Protein AF-A0A816T1G3-F1 (afdb_monomer)

Solvent-accessible surface area (backbone atoms only — not comparable to full-atom values): 16168 Å² total; per-residue (Å²): 110,66,86,47,66,30,54,53,26,48,39,65,68,36,50,49,67,76,67,86,72,58,81,86,81,64,74,77,88,63,93,55,74,59,74,78,52,97,65,36,41,73,66,51,48,52,52,49,49,71,70,48,60,87,86,44,57,67,64,46,50,27,44,51,47,41,51,47,38,50,70,54,30,59,42,68,71,92,88,62,61,56,65,70,66,54,62,61,37,28,71,40,88,78,54,28,59,34,40,56,22,46,54,44,21,51,53,30,49,51,51,42,55,78,71,29,67,88,67,77,53,91,81,80,70,37,23,37,52,66,54,59,55,51,48,51,26,70,27,21,56,68,54,27,70,73,34,39,43,70,53,83,76,75,96,59,99,64,58,77,41,62,48,77,30,56,79,45,77,54,86,80,51,70,70,65,49,55,58,49,70,72,38,91,81,68,55,74,43,46,64,80,82,81,54,65,87,40,94,55,65,83,48,75,73,86,73,75,89,50,73,65,58,53,40,49,51,48,32,47,73,73,65,60,70,92,49,72,63,36,60,75,68,72,50,76,66,46,65,65,51,35,52,52,50,50,51,53,52,54,53,55,62,62,69,71,75,75,78,84,88,78,82,86,83,132

Mean predicted aligned error: 11.51 Å

Sequence (266 aa):
MRFSIREFHMMTGLKCSGALEGPRREPERFNWELLKGRSHKLSDVVDQLRNTREDASEERVCLAMLILVESILLRKSKGGSFPLEYAKNAQDMTYPWGKEAYIVLLKSIQNAVANHLENKSKFELQGYPLVFLLWILESIPLLRNKFSKCVPTVEVPGPTYLCEKYTEIENPSLDRVLQVETDTKLKVHCILPSIPHDPEDDISIEDKYSDELETVKDVTKKGYKITADDWENRCVDTFDTLDALIQMMANKETGQASTPIDEFSK

Radius of gyration: 26.95 Å; Cα contacts (8 Å, |Δi|>4): 275; chains: 1; bounding box: 50×58×108 Å

Organism: Brassica napus (NCBI:txid3708)

InterPro domains:
  IPR015410 Domain of unknown function DUF1985 [PF09331] (1-107)

Secondary structure (DSSP, 8-state):
----HHHHHHHH-----S-SS--SS---SS--GGGSSS---HHHHHHHHHHS-TT-HHHHHHHHHHHHIIIIIS-PSTTPPPPHHHHHHHT-TTS-HHHHHHHHHHHHHHHHHHHHTTT-------S-HHHHHHHHHHH-HHHHHHHEEEPPPP--SS---TTTTEEEE----HHHHHHHHT-TT----SSPPPPTT-TTTT--PPPPP-HHHHHHHHHHHTT----HHHHHHT---HHHHHHHHHHHHHHHHHTTS-----PPP-

Foldseek 3Di:
DDDFLLLLCLAPVFAQDDDLPAPDDDPQPDDQPQLVDPFADLVSLVVSLVPDDPPPVLVNQLSVVLNCCCVAFAPDPPDGGDDSVSSSRSNDPNNRSSNVLVVQQVVQVVVCVVPPPVPVDDGDGHSHCVSVVLSQCQQKVLQVVVFFAFDDDDPDPAFDGSNVGTPGGHDDDPVNVVVQVPDPPIGGRPDHDATPRSPCNPDHDPDDDDPVVVLVVQLVVLPDDDDPVCVVVVHDPSVVSNVVSVVVVVVVVVVVPDDDDDDDDD

Structure (mmCIF, N/CA/C/O backbone):
data_AF-A0A816T1G3-F1
#
_entry.id   AF-A0A816T1G3-F1
#
loop_
_a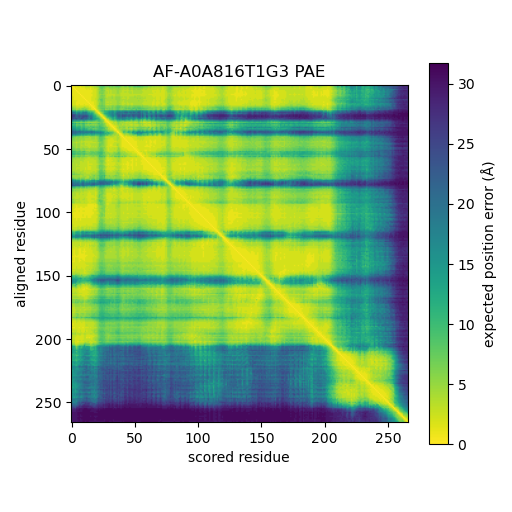tom_site.group_PDB
_atom_site.id
_atom_site.type_symbol
_atom_site.label_atom_id
_atom_site.label_alt_id
_atom_site.label_comp_id
_atom_site.label_asym_id
_atom_site.label_entity_id
_atom_site.label_seq_id
_atom_site.pdbx_PDB_ins_code
_atom_site.Cartn_x
_atom_site.Cartn_y
_atom_site.Cartn_z
_atom_site.occupancy
_atom_site.B_iso_or_equiv
_atom_site.auth_seq_id
_atom_site.auth_comp_id
_atom_site.auth_asym_id
_atom_site.auth_atom_id
_atom_site.pdbx_PDB_model_num
ATOM 1 N N . MET A 1 1 ? -8.528 0.396 15.194 1.00 89.00 1 MET A N 1
ATOM 2 C CA . MET A 1 1 ? -7.557 -0.355 14.365 1.00 89.00 1 MET A CA 1
ATOM 3 C C . MET A 1 1 ? -6.520 0.629 13.858 1.00 89.00 1 MET A C 1
ATOM 5 O O . MET A 1 1 ? -6.898 1.760 13.580 1.00 89.00 1 MET A O 1
ATOM 9 N N . ARG A 1 2 ? -5.249 0.236 13.765 1.00 91.12 2 ARG A N 1
ATOM 10 C CA . ARG A 1 2 ? -4.153 1.087 13.287 1.00 91.12 2 ARG A CA 1
ATOM 11 C C . ARG A 1 2 ? -3.754 0.697 11.865 1.00 91.12 2 ARG A C 1
ATOM 13 O O . ARG A 1 2 ? -3.445 -0.467 11.627 1.00 91.12 2 ARG A O 1
ATOM 20 N N . PHE A 1 3 ? -3.742 1.674 10.963 1.00 93.81 3 PHE A N 1
ATOM 21 C CA . PHE A 1 3 ? -3.196 1.543 9.614 1.00 93.81 3 PHE A CA 1
ATOM 22 C C . PHE A 1 3 ? -1.985 2.466 9.489 1.00 93.81 3 PHE A C 1
ATOM 24 O O . PHE A 1 3 ? -2.146 3.669 9.296 1.00 93.81 3 PHE A O 1
ATOM 31 N N . SER A 1 4 ? -0.785 1.921 9.683 1.00 94.88 4 SER A N 1
ATOM 32 C CA . SER A 1 4 ? 0.477 2.651 9.535 1.00 94.88 4 SER A CA 1
ATOM 33 C C . SER A 1 4 ? 1.252 2.183 8.299 1.00 94.88 4 SER A C 1
ATOM 35 O O . SER A 1 4 ? 0.845 1.239 7.617 1.00 94.88 4 SER A O 1
ATOM 37 N N . ILE A 1 5 ? 2.399 2.816 8.028 1.00 96.06 5 ILE A N 1
ATOM 38 C CA . ILE A 1 5 ? 3.308 2.399 6.950 1.00 96.06 5 ILE A CA 1
ATOM 39 C C . ILE A 1 5 ? 3.744 0.933 7.102 1.00 96.06 5 ILE A C 1
ATOM 41 O O . ILE A 1 5 ? 3.889 0.235 6.103 1.00 96.06 5 ILE A O 1
ATOM 45 N N . ARG A 1 6 ? 3.850 0.441 8.343 1.00 95.88 6 ARG A N 1
ATOM 46 C CA . ARG A 1 6 ? 4.113 -0.966 8.639 1.00 95.88 6 ARG A CA 1
ATOM 47 C C . ARG A 1 6 ? 3.004 -1.865 8.112 1.00 95.88 6 ARG A C 1
ATOM 49 O O . ARG A 1 6 ? 3.283 -2.809 7.389 1.00 95.88 6 ARG A O 1
ATOM 56 N N . GLU A 1 7 ? 1.739 -1.577 8.431 1.00 96.00 7 GLU A N 1
ATOM 57 C CA . GLU A 1 7 ? 0.626 -2.378 7.910 1.00 96.00 7 GLU A CA 1
ATOM 58 C C . GLU A 1 7 ? 0.554 -2.300 6.380 1.00 96.00 7 GLU A C 1
ATOM 60 O O . GLU A 1 7 ? 0.279 -3.307 5.738 1.00 96.00 7 GLU A O 1
ATOM 65 N N . PHE A 1 8 ? 0.864 -1.149 5.777 1.00 96.25 8 PHE A N 1
ATOM 66 C CA . PHE A 1 8 ? 0.970 -1.049 4.320 1.00 96.25 8 PHE A CA 1
ATOM 67 C C . PHE A 1 8 ? 2.058 -1.978 3.753 1.00 96.25 8 PHE A C 1
ATOM 69 O O . PHE A 1 8 ? 1.800 -2.693 2.780 1.00 96.25 8 PHE A O 1
ATOM 76 N N . HIS A 1 9 ? 3.244 -2.014 4.369 1.00 95.88 9 HIS A N 1
ATOM 77 C CA . HIS A 1 9 ? 4.312 -2.941 3.996 1.00 95.88 9 HIS A CA 1
ATOM 78 C C . HIS A 1 9 ? 3.866 -4.398 4.158 1.00 95.88 9 HIS A C 1
ATOM 80 O O . HIS A 1 9 ? 3.881 -5.148 3.189 1.00 95.88 9 HIS A O 1
ATOM 86 N N . MET A 1 10 ? 3.348 -4.777 5.329 1.00 95.06 10 MET A N 1
ATOM 87 C CA . MET A 1 10 ? 2.869 -6.136 5.607 1.00 95.06 10 MET A CA 1
ATOM 88 C C . MET A 1 10 ? 1.837 -6.629 4.590 1.00 95.06 10 MET A C 1
ATOM 90 O O . MET A 1 10 ? 1.771 -7.818 4.272 1.00 95.06 10 MET A O 1
ATOM 94 N N . MET A 1 11 ? 0.997 -5.719 4.094 1.00 94.25 11 MET A N 1
ATOM 95 C CA . MET A 1 11 ? 0.005 -6.046 3.084 1.00 94.25 11 MET A CA 1
ATOM 96 C C . MET A 1 11 ? 0.614 -6.224 1.694 1.00 94.25 11 MET A C 1
ATOM 98 O O . MET A 1 11 ? 0.104 -7.047 0.946 1.00 94.25 11 MET A O 1
ATOM 102 N N . THR A 1 12 ? 1.650 -5.468 1.326 1.00 93.06 12 THR A N 1
ATOM 103 C CA . THR A 1 12 ? 2.112 -5.341 -0.070 1.00 93.06 12 THR A CA 1
ATOM 104 C C . THR A 1 12 ? 3.467 -5.972 -0.367 1.00 93.06 12 THR A C 1
ATOM 106 O O . THR A 1 12 ? 3.748 -6.242 -1.531 1.00 93.06 12 THR A O 1
ATOM 109 N N . GLY A 1 13 ? 4.322 -6.132 0.641 1.00 92.81 13 GLY A N 1
ATOM 110 C CA . GLY A 1 13 ? 5.739 -6.461 0.491 1.00 92.81 13 GLY A CA 1
ATOM 111 C C . GLY A 1 13 ? 6.583 -5.369 -0.169 1.00 92.81 13 GLY A C 1
ATOM 112 O O . GLY A 1 13 ? 7.765 -5.574 -0.436 1.00 92.81 13 GLY A O 1
ATOM 113 N N . LEU A 1 14 ? 6.009 -4.197 -0.462 1.00 93.12 14 LEU A N 1
ATOM 114 C CA . LEU A 1 14 ? 6.745 -3.112 -1.099 1.00 93.12 14 LEU A CA 1
ATOM 115 C C . LEU A 1 14 ? 7.648 -2.419 -0.087 1.00 93.12 14 LEU A C 1
ATOM 117 O O . LEU A 1 14 ? 7.198 -2.027 0.990 1.00 93.12 14 LEU A O 1
ATOM 121 N N . LYS A 1 15 ? 8.898 -2.180 -0.486 1.00 93.56 15 LYS A N 1
ATOM 122 C CA . LYS A 1 15 ? 9.868 -1.432 0.310 1.00 93.56 15 LYS A CA 1
ATOM 123 C C . LYS A 1 15 ? 9.310 -0.066 0.710 1.00 93.56 15 LYS A C 1
ATOM 125 O O . LYS A 1 15 ? 8.952 0.758 -0.138 1.00 93.56 15 LYS A O 1
ATOM 130 N N . CYS A 1 16 ? 9.258 0.164 2.008 1.00 94.94 16 CYS A N 1
ATOM 131 C CA . CYS A 1 16 ? 8.799 1.384 2.645 1.00 94.94 16 CYS A CA 1
ATOM 132 C C . CYS A 1 16 ? 9.944 2.108 3.372 1.00 94.94 16 CYS A C 1
ATOM 134 O O . CYS A 1 16 ? 9.815 3.288 3.702 1.00 94.94 16 CYS A O 1
ATOM 136 N N . SER A 1 17 ? 11.078 1.443 3.603 1.00 92.50 17 SER A N 1
ATOM 137 C CA . SER A 1 17 ? 12.261 2.040 4.231 1.00 92.50 17 SER A CA 1
ATOM 138 C C . SER A 1 17 ? 13.076 2.898 3.256 1.00 92.50 17 SER A C 1
ATOM 140 O O . SER A 1 17 ? 13.244 2.561 2.087 1.00 92.50 17 SER A O 1
ATOM 142 N N . GLY A 1 18 ? 13.635 4.011 3.740 1.00 87.88 18 GLY A N 1
ATOM 143 C CA . GLY A 1 18 ? 14.500 4.899 2.953 1.00 87.88 18 GLY A CA 1
ATOM 144 C C . GLY A 1 18 ? 13.928 6.296 2.690 1.00 87.88 18 GLY A C 1
ATOM 145 O O . GLY A 1 18 ? 12.780 6.622 3.025 1.00 87.88 18 GLY A O 1
ATOM 146 N N . ALA A 1 19 ? 14.778 7.158 2.132 1.00 85.38 19 ALA A N 1
ATOM 147 C CA . ALA A 1 19 ? 14.409 8.507 1.723 1.00 85.38 19 ALA A CA 1
ATOM 148 C C . ALA A 1 19 ? 13.681 8.477 0.370 1.00 85.38 19 ALA A C 1
ATOM 150 O O . ALA A 1 19 ? 13.991 7.659 -0.489 1.00 85.38 19 ALA A O 1
ATOM 151 N N . LEU A 1 20 ? 12.721 9.389 0.186 1.00 83.88 20 LEU A N 1
ATOM 152 C CA . LEU A 1 20 ? 12.052 9.598 -1.107 1.00 83.88 20 LEU A CA 1
ATOM 153 C C . LEU A 1 20 ? 12.885 10.454 -2.066 1.00 83.88 20 LEU A C 1
ATOM 155 O O . LEU A 1 20 ? 12.512 10.615 -3.229 1.00 83.88 20 LEU A O 1
ATOM 159 N N . GLU A 1 21 ? 13.992 11.017 -1.577 1.00 71.44 21 GLU A N 1
ATOM 160 C CA . GLU A 1 21 ? 14.993 11.649 -2.422 1.00 71.44 21 GLU A CA 1
ATOM 161 C C . GLU A 1 21 ? 15.559 10.569 -3.349 1.00 71.44 21 GLU A C 1
ATOM 163 O O . GLU A 1 21 ? 16.182 9.615 -2.884 1.00 71.44 21 GLU A O 1
ATOM 168 N N . GLY A 1 22 ? 15.277 10.694 -4.650 1.00 57.94 22 GLY A N 1
ATOM 169 C CA . GLY A 1 22 ? 15.820 9.801 -5.672 1.00 57.94 22 GLY A CA 1
ATOM 170 C C . GLY A 1 22 ? 17.354 9.761 -5.626 1.00 57.94 22 GLY A C 1
ATOM 171 O O . GLY A 1 22 ? 17.975 10.609 -4.971 1.00 57.94 22 GLY A O 1
ATOM 172 N N . PRO A 1 23 ? 17.992 8.792 -6.306 1.00 52.84 23 PRO A N 1
ATOM 173 C CA . PRO A 1 23 ? 19.438 8.607 -6.256 1.00 52.84 23 PRO A CA 1
ATOM 174 C C . PRO A 1 23 ? 20.171 9.940 -6.437 1.00 52.84 23 PRO A C 1
ATOM 176 O O . PRO A 1 23 ? 19.871 10.732 -7.334 1.00 52.84 23 PRO A O 1
ATOM 179 N N . ARG A 1 24 ? 21.126 10.211 -5.539 1.00 50.84 24 ARG A N 1
ATOM 180 C CA . ARG A 1 24 ? 21.972 11.410 -5.547 1.00 50.84 24 ARG A CA 1
ATOM 181 C C . ARG A 1 24 ? 22.738 11.485 -6.874 1.00 50.84 24 ARG A C 1
ATOM 183 O O . ARG A 1 24 ? 23.858 11.007 -6.959 1.00 50.84 24 ARG A O 1
ATOM 190 N N . ARG A 1 25 ? 22.151 12.129 -7.889 1.00 50.19 25 ARG A N 1
ATOM 191 C CA . ARG A 1 25 ? 22.803 12.562 -9.140 1.00 50.19 25 ARG A CA 1
ATOM 192 C C . ARG A 1 25 ? 23.738 11.516 -9.772 1.00 50.19 25 ARG A C 1
ATOM 194 O O . ARG A 1 25 ? 24.811 11.886 -10.247 1.00 50.19 25 ARG A O 1
ATOM 201 N N . GLU A 1 26 ? 23.363 10.242 -9.791 1.00 50.97 26 GLU A N 1
ATOM 202 C CA . GLU A 1 26 ? 24.008 9.333 -10.738 1.00 50.97 26 GLU A CA 1
ATOM 203 C C . GLU A 1 26 ? 23.459 9.625 -12.143 1.00 50.97 26 GLU A C 1
ATOM 205 O O . GLU A 1 26 ? 22.285 9.991 -12.274 1.00 50.97 26 GLU A O 1
ATOM 210 N N . PRO A 1 27 ? 24.296 9.554 -13.195 1.00 55.34 27 PRO A N 1
ATOM 211 C CA . PRO A 1 27 ? 23.801 9.638 -14.562 1.00 55.34 27 PRO A CA 1
ATOM 212 C C . PRO A 1 27 ? 22.742 8.552 -14.777 1.00 55.34 27 PRO A C 1
ATOM 214 O O . PRO A 1 27 ? 22.869 7.460 -14.229 1.00 55.34 27 PRO A O 1
ATOM 217 N N . GLU A 1 28 ? 21.702 8.874 -15.552 1.00 69.56 28 GLU A N 1
ATOM 218 C CA . GLU A 1 28 ? 20.619 7.957 -15.928 1.00 69.56 28 GLU A CA 1
ATOM 219 C C . GLU A 1 28 ? 21.205 6.577 -16.266 1.00 69.56 28 GLU A C 1
ATOM 221 O O . GLU A 1 28 ? 21.929 6.417 -17.252 1.00 69.56 28 GLU A O 1
ATOM 226 N N . ARG A 1 29 ? 20.943 5.595 -15.394 1.00 80.62 29 ARG A N 1
ATOM 227 C CA . ARG A 1 29 ? 21.499 4.240 -15.454 1.00 80.62 29 ARG A CA 1
ATOM 228 C C . ARG A 1 29 ? 21.165 3.565 -16.779 1.00 80.62 29 ARG A C 1
ATOM 230 O O . ARG A 1 29 ? 21.992 2.847 -17.339 1.00 80.62 29 ARG A O 1
ATOM 237 N N . PHE A 1 30 ? 19.956 3.817 -17.273 1.00 85.44 30 PHE A N 1
ATOM 238 C CA . PHE A 1 30 ? 19.479 3.364 -18.572 1.00 85.44 30 PHE A CA 1
ATOM 239 C C . PHE A 1 30 ? 19.130 4.560 -19.459 1.00 85.44 30 PHE A C 1
ATOM 241 O O . PHE A 1 30 ? 18.491 5.517 -19.019 1.00 85.44 30 PHE A O 1
ATOM 248 N N . ASN A 1 31 ? 19.499 4.473 -20.737 1.00 84.69 31 ASN A N 1
ATOM 249 C CA . ASN A 1 31 ? 19.166 5.474 -21.747 1.00 84.69 31 ASN A CA 1
ATOM 250 C C . ASN A 1 31 ? 17.765 5.196 -22.311 1.00 84.69 31 ASN A C 1
ATOM 252 O O . ASN A 1 31 ? 17.620 4.555 -23.352 1.00 84.69 31 ASN A O 1
ATOM 256 N N . TRP A 1 32 ? 16.731 5.630 -21.592 1.00 87.94 32 TRP A N 1
ATOM 257 C CA . TRP A 1 32 ? 15.350 5.500 -22.053 1.00 87.94 32 TRP A CA 1
ATOM 258 C C . TRP A 1 32 ? 14.939 6.707 -22.895 1.00 87.94 32 TRP A C 1
ATOM 260 O O . TRP A 1 32 ? 15.026 7.852 -22.451 1.00 87.94 32 TRP A O 1
ATOM 270 N N . GLU A 1 33 ? 14.397 6.461 -24.087 1.00 82.50 33 GLU A N 1
ATOM 271 C CA . GLU A 1 33 ? 13.927 7.534 -24.975 1.00 82.50 33 GLU A CA 1
ATOM 272 C C . GLU A 1 33 ? 12.789 8.344 -24.337 1.00 82.50 33 GLU A C 1
ATOM 274 O O . GLU A 1 33 ? 12.676 9.552 -24.551 1.00 82.50 33 GLU A O 1
ATOM 279 N N . LEU A 1 34 ? 11.996 7.707 -23.467 1.00 80.81 34 LEU A N 1
ATOM 280 C CA . LEU A 1 34 ? 10.917 8.366 -22.732 1.00 80.81 34 LEU A CA 1
ATOM 281 C C . LEU A 1 34 ? 11.407 9.481 -21.792 1.00 80.81 34 LEU A C 1
ATOM 283 O O . LEU A 1 34 ? 10.612 10.357 -21.466 1.00 80.81 34 LEU A O 1
ATOM 287 N N . LEU A 1 35 ? 12.684 9.504 -21.386 1.00 79.38 35 LEU A N 1
ATOM 288 C CA . LEU A 1 35 ? 13.253 10.573 -20.545 1.00 79.38 35 LEU A CA 1
ATOM 289 C C . LEU A 1 35 ? 13.512 11.865 -21.330 1.00 79.38 35 LEU A C 1
ATOM 291 O O . LEU A 1 35 ? 13.579 12.943 -20.745 1.00 79.38 35 LEU A O 1
ATOM 295 N N . LYS A 1 36 ? 13.624 11.777 -22.661 1.00 77.94 36 LYS A N 1
ATOM 296 C CA . LYS A 1 36 ? 13.935 12.915 -23.542 1.00 77.94 36 LYS A CA 1
ATOM 297 C C . LYS A 1 36 ? 12.692 13.722 -23.942 1.00 77.94 36 LYS A C 1
ATOM 299 O O . LYS A 1 36 ? 12.810 14.826 -24.474 1.00 77.94 36 LYS A O 1
ATOM 304 N N . GLY A 1 37 ? 11.496 13.169 -23.730 1.00 67.88 37 GLY A N 1
ATOM 305 C CA . GLY A 1 37 ? 10.215 13.779 -24.094 1.00 67.88 37 GLY A CA 1
ATOM 306 C C . GLY A 1 37 ? 9.651 14.740 -23.038 1.00 67.88 37 GLY A C 1
ATOM 307 O O . GLY A 1 37 ? 10.088 14.764 -21.896 1.00 67.88 37 GLY A O 1
ATOM 308 N N . ARG A 1 38 ? 8.629 15.529 -23.415 1.00 64.44 38 ARG A N 1
ATOM 309 C CA . ARG A 1 38 ? 7.851 16.384 -22.481 1.00 64.44 38 ARG A CA 1
ATOM 310 C C . ARG A 1 38 ? 6.602 15.703 -21.908 1.00 64.44 38 ARG A C 1
ATOM 312 O O . ARG A 1 38 ? 5.968 16.249 -21.012 1.00 64.44 38 ARG A O 1
ATOM 319 N N . SER A 1 39 ? 6.200 14.567 -22.474 1.00 68.06 39 SER A N 1
ATOM 320 C CA . SER A 1 39 ? 5.041 13.784 -22.043 1.00 68.06 39 SER A CA 1
ATOM 321 C C . SER A 1 39 ? 5.504 12.351 -21.837 1.00 68.06 39 SER A C 1
ATOM 323 O O . SER A 1 39 ? 6.117 11.792 -22.740 1.00 68.06 39 SER A O 1
ATOM 325 N N . HIS A 1 40 ? 5.232 11.799 -20.656 1.00 81.19 40 HIS A N 1
ATOM 326 C CA . HIS A 1 40 ? 5.584 10.430 -20.287 1.00 81.19 40 HIS A CA 1
ATOM 327 C C . HIS A 1 40 ? 4.288 9.660 -20.086 1.00 81.19 40 HIS A C 1
ATOM 329 O O . HIS A 1 40 ? 3.589 9.857 -19.091 1.00 81.19 40 HIS A O 1
ATOM 335 N N . LYS A 1 41 ? 3.897 8.858 -21.071 1.00 87.81 41 LYS A N 1
ATOM 336 C CA . LYS A 1 41 ? 2.690 8.034 -21.011 1.00 87.81 41 LYS A CA 1
ATOM 337 C C . LYS A 1 41 ? 3.066 6.586 -20.759 1.00 87.81 41 LYS A C 1
ATOM 339 O O . LYS A 1 41 ? 4.145 6.130 -21.122 1.00 87.81 41 LYS A O 1
ATOM 344 N N . LEU A 1 42 ? 2.120 5.831 -20.208 1.00 87.81 42 LEU A N 1
ATOM 345 C CA . LEU A 1 42 ? 2.285 4.390 -20.028 1.00 87.81 42 LEU A CA 1
ATOM 346 C C . LEU A 1 42 ? 2.570 3.667 -21.358 1.00 87.81 42 LEU A C 1
ATOM 348 O O . LEU A 1 42 ? 3.329 2.705 -21.372 1.00 87.81 42 LEU A O 1
ATOM 352 N N . SER A 1 43 ? 2.007 4.152 -22.475 1.00 88.31 43 SER A N 1
ATOM 353 C CA . SER A 1 43 ? 2.310 3.642 -23.821 1.00 88.31 43 SER A CA 1
ATOM 354 C C . SER A 1 43 ? 3.797 3.722 -24.147 1.00 88.31 43 SER A C 1
ATOM 356 O O . SER A 1 43 ? 4.354 2.760 -24.657 1.00 88.31 43 SER A O 1
ATOM 358 N N . ASP A 1 44 ? 4.449 4.822 -23.773 1.00 89.56 44 ASP A N 1
ATOM 359 C CA . ASP A 1 44 ? 5.855 5.067 -24.093 1.00 89.56 44 ASP A CA 1
ATOM 360 C C . ASP A 1 44 ? 6.760 4.107 -23.304 1.00 89.56 44 ASP A C 1
ATOM 362 O O . ASP A 1 44 ? 7.759 3.616 -23.824 1.00 89.56 44 ASP A O 1
ATOM 366 N N . VAL A 1 45 ? 6.376 3.773 -22.065 1.00 91.25 45 VAL A N 1
ATOM 367 C CA . VAL A 1 45 ? 7.069 2.767 -21.239 1.00 91.25 45 VAL A CA 1
ATOM 368 C C . VAL A 1 45 ? 6.891 1.362 -21.821 1.00 91.25 45 VAL A C 1
ATOM 370 O O . VAL A 1 45 ? 7.840 0.581 -21.856 1.00 91.25 45 VAL A O 1
ATOM 373 N N . VAL A 1 46 ? 5.689 1.032 -22.307 1.00 91.56 46 VAL A N 1
ATOM 374 C CA . VAL A 1 46 ? 5.415 -0.256 -22.967 1.00 91.56 46 VAL A CA 1
ATOM 375 C C . VAL A 1 46 ? 6.215 -0.388 -24.263 1.00 91.56 46 VAL A C 1
ATOM 377 O O . VAL A 1 46 ? 6.775 -1.454 -24.522 1.00 91.56 46 VAL A O 1
ATOM 380 N N . ASP A 1 47 ? 6.301 0.676 -25.058 1.00 91.50 47 ASP A N 1
ATOM 381 C CA . ASP A 1 47 ? 7.091 0.693 -26.289 1.00 91.50 47 ASP A CA 1
ATOM 382 C C . ASP A 1 47 ? 8.591 0.588 -25.987 1.00 91.50 47 ASP A C 1
ATOM 384 O O . ASP A 1 47 ? 9.289 -0.201 -26.627 1.00 91.50 47 ASP A O 1
ATOM 388 N N . GLN A 1 48 ? 9.084 1.291 -24.960 1.00 92.00 48 GLN A N 1
ATOM 389 C CA . GLN A 1 48 ? 10.456 1.136 -24.470 1.00 92.00 48 GLN A CA 1
ATOM 390 C C . GLN A 1 48 ? 10.734 -0.326 -24.081 1.00 92.00 48 GLN A C 1
ATOM 392 O O . GLN A 1 48 ? 11.686 -0.911 -24.587 1.00 92.00 48 GLN A O 1
ATOM 397 N N . LEU A 1 49 ? 9.866 -0.957 -23.279 1.00 93.44 49 LEU A N 1
ATOM 398 C CA . LEU A 1 49 ? 10.020 -2.356 -22.854 1.00 93.44 49 LEU A CA 1
ATOM 399 C C . LEU A 1 49 ? 10.039 -3.344 -24.029 1.00 93.44 49 LEU A C 1
ATOM 401 O O . LEU A 1 49 ? 10.783 -4.325 -23.995 1.00 93.44 49 LEU A O 1
ATOM 405 N N . ARG A 1 50 ? 9.228 -3.105 -25.066 1.00 92.75 50 ARG A N 1
ATOM 406 C CA . ARG A 1 50 ? 9.208 -3.932 -26.286 1.00 92.75 50 ARG A CA 1
ATOM 407 C C . ARG A 1 50 ? 10.507 -3.824 -27.083 1.00 92.75 50 ARG A C 1
ATOM 409 O O . ARG A 1 50 ? 10.901 -4.807 -27.703 1.00 92.75 50 ARG A O 1
ATOM 416 N N . ASN A 1 51 ? 11.143 -2.655 -27.064 1.00 92.19 51 ASN A N 1
ATOM 417 C CA . ASN A 1 51 ? 12.383 -2.385 -27.790 1.00 92.19 51 ASN A CA 1
ATOM 418 C C . ASN A 1 51 ? 13.648 -2.742 -26.987 1.00 92.19 51 ASN A C 1
ATOM 420 O O . ASN A 1 51 ? 14.714 -2.919 -27.577 1.00 92.19 51 ASN A O 1
ATOM 424 N N . THR A 1 52 ? 13.552 -2.876 -25.661 1.00 93.06 52 THR A N 1
ATOM 425 C CA . THR A 1 52 ? 14.651 -3.351 -24.812 1.00 93.06 52 THR A CA 1
ATOM 426 C C . THR A 1 52 ? 14.950 -4.829 -25.090 1.00 93.06 52 THR A C 1
ATOM 428 O O . THR A 1 52 ? 14.052 -5.677 -25.110 1.00 93.06 52 THR A O 1
ATOM 431 N N . ARG A 1 53 ? 16.237 -5.156 -25.266 1.00 92.50 53 ARG A N 1
ATOM 432 C CA . ARG A 1 53 ? 16.720 -6.520 -25.551 1.00 92.50 53 ARG A CA 1
ATOM 433 C C . ARG A 1 53 ? 16.226 -7.531 -24.517 1.00 92.50 53 ARG A C 1
ATOM 435 O O . ARG A 1 53 ? 16.172 -7.228 -23.331 1.00 92.50 53 ARG A O 1
ATOM 442 N N . GLU A 1 54 ? 15.920 -8.750 -24.953 1.00 88.94 54 GLU A N 1
ATOM 443 C CA . GLU A 1 54 ? 15.394 -9.809 -24.076 1.00 88.94 54 GLU A CA 1
ATOM 444 C C . GLU A 1 54 ? 16.364 -10.223 -22.960 1.00 88.94 54 GLU A C 1
ATOM 446 O O . GLU A 1 54 ? 15.923 -10.599 -21.877 1.00 88.94 54 GLU A O 1
ATOM 451 N N . ASP A 1 55 ? 17.672 -10.104 -23.193 1.00 90.56 55 ASP A N 1
ATOM 452 C CA . ASP A 1 55 ? 18.721 -10.451 -22.232 1.00 90.56 55 ASP A CA 1
ATOM 453 C C . ASP A 1 55 ? 19.063 -9.324 -21.239 1.00 90.56 55 ASP A C 1
ATOM 455 O O . ASP A 1 55 ? 19.794 -9.553 -20.276 1.00 90.56 55 ASP A O 1
ATOM 459 N N . ALA A 1 56 ? 18.493 -8.125 -21.409 1.00 90.62 56 ALA A N 1
ATOM 460 C CA . ALA A 1 56 ? 18.629 -7.008 -20.474 1.00 90.62 56 ALA A CA 1
ATOM 461 C C . ALA A 1 56 ? 17.625 -7.136 -19.313 1.00 90.62 56 ALA A C 1
ATOM 463 O O . ALA A 1 56 ? 16.712 -6.322 -19.159 1.00 90.62 56 ALA A O 1
ATOM 464 N N . SER A 1 57 ? 17.774 -8.194 -18.508 1.00 89.44 57 SER A N 1
ATOM 465 C CA . SER A 1 57 ? 16.812 -8.568 -17.461 1.00 89.44 57 SER A CA 1
ATOM 466 C C . SER A 1 57 ? 16.512 -7.423 -16.493 1.00 89.44 57 SER A C 1
ATOM 468 O O . SER A 1 57 ? 15.351 -7.147 -16.213 1.00 89.44 57 SER A O 1
ATOM 470 N N . GLU A 1 58 ? 17.536 -6.708 -16.038 1.00 91.31 58 GLU A N 1
ATOM 471 C CA . GLU A 1 58 ? 17.380 -5.631 -15.064 1.00 91.31 58 GLU A CA 1
ATOM 472 C C . GLU A 1 58 ? 16.622 -4.419 -15.621 1.00 91.31 58 GLU A C 1
ATOM 474 O O . GLU A 1 58 ? 15.677 -3.946 -14.994 1.00 91.31 58 GLU A O 1
ATOM 479 N N . GLU A 1 59 ? 16.963 -3.960 -16.830 1.00 92.62 59 GLU A N 1
ATOM 480 C CA . GLU A 1 59 ? 16.264 -2.844 -17.482 1.00 92.62 59 GLU A CA 1
ATOM 481 C C . GLU A 1 59 ? 14.782 -3.180 -17.701 1.00 92.62 59 GLU A C 1
ATOM 483 O O . GLU A 1 59 ? 13.897 -2.365 -17.424 1.00 92.62 59 GLU A O 1
ATOM 488 N N . ARG A 1 60 ? 14.492 -4.411 -18.144 1.00 93.94 60 ARG A N 1
ATOM 489 C CA . ARG A 1 60 ? 13.117 -4.885 -18.346 1.00 93.94 60 ARG A CA 1
ATOM 490 C C . ARG A 1 60 ? 12.336 -4.962 -17.037 1.00 93.94 60 ARG A C 1
ATOM 492 O O . ARG A 1 60 ? 11.152 -4.633 -17.035 1.00 93.94 60 ARG A O 1
ATOM 499 N N . VAL A 1 61 ? 12.976 -5.367 -15.938 1.00 92.75 61 VAL A N 1
ATOM 500 C CA . VAL A 1 61 ? 12.357 -5.390 -14.602 1.00 92.75 61 VAL A CA 1
ATOM 501 C C . VAL A 1 61 ? 12.040 -3.968 -14.142 1.00 92.75 61 VAL A C 1
ATOM 503 O O . VAL A 1 61 ? 10.913 -3.718 -13.726 1.00 92.75 61 VAL A O 1
ATOM 506 N N . CYS A 1 62 ? 12.963 -3.017 -14.299 1.00 92.88 62 CYS A N 1
ATOM 507 C CA . CYS A 1 62 ? 12.731 -1.604 -13.988 1.00 92.88 62 CYS A CA 1
ATOM 508 C C . CYS A 1 62 ? 11.550 -1.012 -14.779 1.00 92.88 62 CYS A C 1
ATOM 510 O O . CYS A 1 62 ? 10.677 -0.355 -14.208 1.00 92.88 62 CYS A O 1
ATOM 512 N N . LEU A 1 63 ? 11.467 -1.291 -16.083 1.00 93.62 63 LEU A N 1
ATOM 513 C CA . LEU A 1 63 ? 10.348 -0.856 -16.928 1.00 93.62 63 LEU A CA 1
ATOM 514 C C . LEU A 1 63 ? 9.023 -1.523 -16.530 1.00 93.62 63 LEU A C 1
ATOM 516 O O . LEU A 1 63 ? 7.989 -0.857 -16.477 1.00 93.62 63 LEU A O 1
ATOM 520 N N . ALA A 1 64 ? 9.040 -2.820 -16.211 1.00 92.94 64 ALA A N 1
ATOM 521 C CA . ALA A 1 64 ? 7.863 -3.530 -15.715 1.00 92.94 64 ALA A CA 1
ATOM 522 C C . ALA A 1 64 ? 7.384 -2.967 -14.367 1.00 92.94 64 ALA A C 1
ATOM 524 O O . ALA A 1 64 ? 6.183 -2.773 -14.176 1.00 92.94 64 ALA A O 1
ATOM 525 N N . MET A 1 65 ? 8.306 -2.634 -13.461 1.00 90.56 65 MET A N 1
ATOM 526 C CA . MET A 1 65 ? 7.982 -1.977 -12.195 1.00 90.56 65 MET A CA 1
ATOM 527 C C . MET A 1 65 ? 7.367 -0.600 -12.420 1.00 90.56 65 MET A C 1
ATOM 529 O O . MET A 1 65 ? 6.340 -0.308 -11.817 1.00 90.56 65 MET A O 1
ATOM 533 N N . LEU A 1 66 ? 7.908 0.215 -13.331 1.00 91.38 66 LEU A N 1
ATOM 534 C CA . LEU A 1 66 ? 7.311 1.507 -13.682 1.00 91.38 66 LEU A CA 1
ATOM 535 C C . LEU A 1 66 ? 5.880 1.349 -14.218 1.00 91.38 66 LEU A C 1
ATOM 537 O O . LEU A 1 66 ? 4.992 2.116 -13.850 1.00 91.38 66 LEU A O 1
ATOM 541 N N . ILE A 1 67 ? 5.630 0.319 -15.034 1.00 91.56 67 ILE A N 1
ATOM 542 C CA . ILE A 1 67 ? 4.279 -0.014 -15.501 1.00 91.56 67 ILE A CA 1
ATOM 543 C C . ILE A 1 67 ? 3.363 -0.349 -14.318 1.00 91.56 67 ILE A C 1
ATOM 545 O O . ILE A 1 67 ? 2.245 0.162 -14.265 1.00 91.56 67 ILE A O 1
ATOM 549 N N . LEU A 1 68 ? 3.801 -1.181 -13.366 1.00 89.56 68 LEU A N 1
ATOM 550 C CA . LEU A 1 68 ? 3.008 -1.547 -12.182 1.00 89.56 68 LEU A CA 1
ATOM 551 C C . LEU A 1 68 ? 2.735 -0.341 -11.275 1.00 89.56 68 LEU A C 1
ATOM 553 O O . LEU A 1 68 ? 1.600 -0.140 -10.837 1.00 89.56 68 LEU A O 1
ATOM 557 N N . VAL A 1 69 ? 3.748 0.493 -11.045 1.00 89.25 69 VAL A N 1
ATOM 558 C CA . VAL A 1 69 ? 3.634 1.737 -10.280 1.00 89.25 69 VAL A CA 1
ATOM 559 C C . VAL A 1 69 ? 2.567 2.637 -10.898 1.00 89.25 69 VAL A C 1
ATOM 561 O O . VAL A 1 69 ? 1.632 3.031 -10.208 1.00 89.25 69 VAL A O 1
ATOM 564 N N . GLU A 1 70 ? 2.639 2.898 -12.201 1.00 87.25 70 GLU A N 1
ATOM 565 C CA . GLU A 1 70 ? 1.710 3.812 -12.872 1.00 87.25 70 GLU A CA 1
ATOM 566 C C . GLU A 1 70 ? 0.309 3.245 -13.084 1.00 87.25 70 GLU A C 1
ATOM 568 O O . GLU A 1 70 ? -0.684 3.975 -13.070 1.00 87.25 70 GLU A O 1
ATOM 573 N N . SER A 1 71 ? 0.195 1.939 -13.310 1.00 84.00 71 SER A N 1
ATOM 574 C CA . SER A 1 71 ? -1.097 1.318 -13.609 1.00 84.00 71 SER A CA 1
ATOM 575 C C . SER A 1 71 ? -1.887 0.929 -12.361 1.00 84.00 71 SER A C 1
ATOM 577 O O . SER A 1 71 ? -3.120 0.890 -12.430 1.00 84.00 71 SER A O 1
ATOM 579 N N . ILE A 1 72 ? -1.208 0.664 -11.239 1.00 84.25 72 ILE A N 1
ATOM 580 C CA . ILE A 1 72 ? -1.820 0.132 -10.014 1.00 84.25 72 ILE A CA 1
ATOM 581 C C . ILE A 1 72 ? -1.572 1.056 -8.820 1.00 84.25 72 ILE A C 1
ATOM 583 O O . ILE A 1 72 ? -2.536 1.490 -8.189 1.00 84.25 72 ILE A O 1
ATOM 587 N N . LEU A 1 73 ? -0.311 1.364 -8.500 1.00 84.75 73 LEU A N 1
ATOM 588 C CA . LEU A 1 73 ? 0.028 2.017 -7.228 1.00 84.75 73 LEU A CA 1
ATOM 589 C C . LEU A 1 73 ? -0.346 3.499 -7.203 1.00 84.75 73 LEU A C 1
ATOM 591 O O . LEU A 1 73 ? -1.049 3.964 -6.307 1.00 84.75 73 LEU A O 1
ATOM 595 N N . LEU A 1 74 ? 0.117 4.239 -8.205 1.00 84.50 74 LEU A N 1
ATOM 596 C CA . LEU A 1 74 ? 0.049 5.696 -8.284 1.00 84.50 74 LEU A CA 1
ATOM 597 C C . LEU A 1 74 ? -0.856 6.167 -9.419 1.00 84.50 74 LEU A C 1
ATOM 599 O O . LEU A 1 74 ? -0.768 7.320 -9.845 1.00 84.50 74 LEU A O 1
ATOM 603 N N . ARG A 1 75 ? -1.742 5.281 -9.893 1.00 75.88 75 ARG A N 1
ATOM 604 C CA . ARG A 1 75 ? -2.630 5.548 -11.021 1.00 75.88 75 ARG A CA 1
ATOM 605 C C . ARG A 1 75 ? -3.365 6.870 -10.828 1.00 75.88 75 ARG A C 1
ATOM 607 O O . ARG A 1 75 ? -4.272 6.989 -10.005 1.00 75.88 75 ARG A O 1
ATOM 614 N N . LYS A 1 76 ? -3.004 7.854 -11.648 1.00 68.94 76 LYS A N 1
ATOM 615 C CA . LYS A 1 76 ? -3.779 9.085 -11.812 1.00 68.94 76 LYS A CA 1
ATOM 616 C C . LYS A 1 76 ? -4.972 8.798 -12.727 1.00 68.94 76 LYS A C 1
ATOM 618 O O . LYS A 1 76 ? -4.945 7.865 -13.536 1.00 68.94 76 LYS A O 1
ATOM 623 N N . SER A 1 77 ? -6.047 9.568 -12.578 1.00 56.78 77 SER A N 1
ATOM 624 C CA . SER A 1 77 ? -7.267 9.398 -13.374 1.00 56.78 77 SER A CA 1
ATOM 625 C C . SER A 1 77 ? -6.976 9.401 -14.890 1.00 56.78 77 SER A C 1
ATOM 627 O O . SER A 1 77 ? -5.951 9.898 -15.363 1.00 56.78 77 SER A O 1
ATOM 629 N N . LYS A 1 78 ? -7.855 8.738 -15.657 1.00 55.88 78 LYS A N 1
ATOM 630 C CA . LYS A 1 78 ? -7.589 8.242 -17.023 1.00 55.88 78 LYS A CA 1
ATOM 631 C C . LYS A 1 78 ? -6.940 9.280 -17.959 1.00 55.88 78 LYS A C 1
ATOM 633 O O . LYS A 1 78 ? -7.539 10.305 -18.261 1.00 55.88 78 LYS A O 1
ATOM 638 N N . GLY A 1 79 ? -5.784 8.912 -18.525 1.00 57.78 79 GLY A N 1
ATOM 639 C CA . GLY A 1 79 ? -5.185 9.549 -19.709 1.00 57.78 79 GLY A CA 1
ATOM 640 C C . GLY A 1 79 ? -4.047 10.540 -19.444 1.00 57.78 79 GLY A C 1
ATOM 641 O O . GLY A 1 79 ? -3.510 11.096 -20.402 1.00 57.78 79 GLY A O 1
ATOM 642 N N . GLY A 1 80 ? -3.674 10.758 -18.179 1.00 70.81 80 GLY A N 1
ATOM 643 C CA . GLY A 1 80 ? -2.581 11.657 -17.808 1.00 70.81 80 GLY A CA 1
ATOM 644 C C . GLY A 1 80 ? -1.190 11.075 -18.068 1.00 70.81 80 GLY A C 1
ATOM 645 O O . GLY A 1 80 ? -0.980 9.867 -17.982 1.00 70.81 80 GLY A O 1
ATOM 646 N N . SER A 1 81 ? -0.232 11.950 -18.370 1.00 81.00 81 SER A N 1
ATOM 647 C CA . SER A 1 81 ? 1.191 11.628 -18.271 1.00 81.00 81 SER A CA 1
ATOM 648 C C . SER A 1 81 ? 1.617 11.514 -16.810 1.00 81.00 81 SER A C 1
ATOM 650 O O . SER A 1 81 ? 1.071 12.210 -15.947 1.00 81.00 81 SER A O 1
ATOM 652 N N . PHE A 1 82 ? 2.632 10.706 -16.542 1.00 83.94 82 PHE A N 1
ATOM 653 C CA . PHE A 1 82 ? 3.219 10.587 -15.217 1.00 83.94 82 PHE A CA 1
ATOM 654 C C . PHE A 1 82 ? 4.432 11.519 -15.040 1.00 83.94 82 PHE A C 1
ATOM 656 O O . PHE A 1 82 ? 5.020 11.963 -16.032 1.00 83.94 82 PHE A O 1
ATOM 663 N N . PRO A 1 83 ? 4.788 11.896 -13.797 1.00 85.56 83 PRO A N 1
ATOM 664 C CA . PRO A 1 83 ? 5.978 12.699 -13.523 1.00 85.56 83 PRO A CA 1
ATOM 665 C C . PRO A 1 83 ? 7.264 12.031 -14.025 1.00 85.56 83 PRO A C 1
ATOM 667 O O . PRO A 1 83 ? 7.508 10.869 -13.720 1.00 85.56 83 PRO A O 1
ATOM 670 N N . LEU A 1 84 ? 8.135 12.787 -14.702 1.00 84.88 84 LEU A N 1
ATOM 671 C CA . LEU A 1 84 ? 9.451 12.307 -15.154 1.00 84.88 84 LEU A CA 1
ATOM 672 C C . LEU A 1 84 ? 10.261 11.636 -14.031 1.00 84.88 84 LEU A C 1
ATOM 674 O O . LEU A 1 84 ? 10.950 10.646 -14.262 1.00 84.88 84 LEU A O 1
ATOM 678 N N . GLU A 1 85 ? 10.159 12.161 -12.810 1.00 85.69 85 GLU A N 1
ATOM 679 C CA . GLU A 1 85 ? 10.867 11.633 -11.641 1.00 85.69 85 GLU A CA 1
ATOM 680 C C . GLU A 1 85 ? 10.528 10.168 -11.357 1.00 85.69 85 GLU A C 1
ATOM 682 O O . GLU A 1 85 ? 11.393 9.424 -10.913 1.00 85.69 85 GLU A O 1
ATOM 687 N N . TYR A 1 86 ? 9.323 9.702 -11.691 1.00 88.19 86 TYR A N 1
ATOM 688 C CA . TYR A 1 86 ? 8.987 8.292 -11.518 1.00 88.19 86 TYR A CA 1
ATOM 689 C C . TYR A 1 86 ? 9.756 7.388 -12.478 1.00 88.19 86 TYR A C 1
ATOM 691 O O . TYR A 1 86 ? 10.194 6.315 -12.072 1.00 88.19 86 TYR A O 1
ATOM 699 N N . ALA A 1 87 ? 9.996 7.833 -13.717 1.00 88.12 87 ALA A N 1
ATOM 700 C CA . ALA A 1 87 ? 10.868 7.101 -14.629 1.00 88.12 87 ALA A CA 1
ATOM 701 C C . ALA A 1 87 ? 12.309 7.058 -14.114 1.00 88.12 87 ALA A C 1
ATOM 703 O O . ALA A 1 87 ? 12.925 5.999 -14.131 1.00 88.12 87 ALA A O 1
ATOM 704 N N . LYS A 1 88 ? 12.835 8.179 -13.613 1.00 87.06 88 LYS A N 1
ATOM 705 C CA . LYS A 1 88 ? 14.188 8.213 -13.038 1.00 87.06 88 LYS A CA 1
ATOM 706 C C . LYS A 1 88 ? 14.310 7.286 -11.828 1.00 87.06 88 LYS A C 1
ATOM 708 O O . LYS A 1 88 ? 15.228 6.477 -11.770 1.00 87.06 88 LYS A O 1
ATOM 713 N N . ASN A 1 89 ? 13.347 7.351 -10.910 1.00 88.62 89 ASN A N 1
ATOM 714 C CA . ASN A 1 89 ? 13.321 6.524 -9.705 1.00 88.62 89 ASN A CA 1
ATOM 715 C C . ASN A 1 89 ? 13.154 5.035 -10.029 1.00 88.62 89 ASN A C 1
ATOM 717 O O . ASN A 1 89 ? 13.735 4.200 -9.349 1.00 88.62 89 ASN A O 1
ATOM 721 N N . ALA A 1 90 ? 12.417 4.682 -11.086 1.00 90.00 90 ALA A N 1
ATOM 722 C CA . ALA A 1 90 ? 12.229 3.287 -11.483 1.00 90.00 90 ALA A CA 1
ATOM 723 C C . ALA A 1 90 ? 13.513 2.605 -11.983 1.00 90.00 90 ALA A C 1
ATOM 725 O O . ALA A 1 90 ? 13.555 1.377 -12.040 1.00 90.00 90 ALA A O 1
ATOM 726 N N . GLN A 1 91 ? 14.558 3.366 -12.328 1.00 88.50 91 GLN A N 1
ATOM 727 C CA . GLN A 1 91 ? 15.872 2.801 -12.662 1.00 88.50 91 GLN A CA 1
ATOM 728 C C . GLN A 1 91 ? 16.622 2.260 -11.435 1.00 88.50 91 GLN A C 1
ATOM 730 O O . GLN A 1 91 ? 17.576 1.490 -11.581 1.00 88.50 91 GLN A O 1
ATOM 735 N N . ASP A 1 92 ? 16.182 2.645 -10.236 1.00 87.00 92 ASP A N 1
ATOM 736 C CA . ASP A 1 92 ? 16.652 2.128 -8.961 1.00 87.00 92 ASP A CA 1
ATOM 737 C C . ASP A 1 92 ? 15.579 1.215 -8.354 1.00 87.00 92 ASP A C 1
ATOM 739 O O . ASP A 1 92 ? 14.571 1.653 -7.798 1.00 87.00 92 ASP A O 1
ATOM 743 N N . MET A 1 93 ? 15.822 -0.094 -8.425 1.00 83.94 93 MET A N 1
ATOM 744 C CA . MET A 1 93 ? 14.951 -1.105 -7.819 1.00 83.94 93 MET A CA 1
ATOM 745 C C . MET A 1 93 ? 14.868 -0.994 -6.291 1.00 83.94 93 MET A C 1
ATOM 747 O O . MET A 1 93 ? 13.991 -1.602 -5.680 1.00 83.94 93 MET A O 1
ATOM 751 N N . THR A 1 94 ? 15.769 -0.236 -5.661 1.00 88.25 94 THR A N 1
ATOM 752 C CA . THR A 1 94 ? 15.782 -0.009 -4.216 1.00 88.25 94 THR A CA 1
ATOM 753 C C . THR A 1 94 ? 14.976 1.221 -3.793 1.00 88.25 94 THR A C 1
ATOM 755 O O . THR A 1 94 ? 14.870 1.471 -2.586 1.00 88.25 94 THR A O 1
ATOM 758 N N . TYR A 1 95 ? 14.381 1.958 -4.739 1.00 91.06 95 TYR A N 1
ATOM 759 C CA . TYR A 1 95 ? 13.519 3.098 -4.446 1.00 91.06 95 TYR A CA 1
ATOM 760 C C . TYR A 1 95 ? 12.281 2.662 -3.633 1.00 91.06 95 TYR A C 1
ATOM 762 O O . TYR A 1 95 ? 11.628 1.674 -3.990 1.00 91.06 95 TYR A O 1
ATOM 770 N N . PRO A 1 96 ? 11.919 3.369 -2.543 1.00 93.38 96 PRO A N 1
ATOM 771 C CA . PRO A 1 96 ? 10.856 2.942 -1.632 1.00 93.38 96 PRO A CA 1
ATOM 772 C C . PRO A 1 96 ? 9.450 3.271 -2.153 1.00 93.38 96 PRO A C 1
ATOM 774 O O . PRO A 1 96 ? 8.717 4.085 -1.585 1.00 93.38 96 PRO A O 1
ATOM 777 N N . TRP A 1 97 ? 9.043 2.602 -3.234 1.00 93.50 97 TRP A N 1
ATOM 778 C CA . TRP A 1 97 ? 7.721 2.758 -3.849 1.00 93.50 97 TRP A CA 1
ATOM 779 C C . TRP A 1 97 ? 6.558 2.517 -2.881 1.00 93.50 97 TRP A C 1
ATOM 781 O O . TRP A 1 97 ? 5.506 3.140 -3.029 1.00 93.50 97 TRP A O 1
ATOM 791 N N . GLY A 1 98 ? 6.741 1.654 -1.876 1.00 94.62 98 GLY A N 1
ATOM 792 C CA . GLY A 1 98 ? 5.734 1.416 -0.846 1.00 94.62 98 GLY A CA 1
ATOM 793 C C . GLY A 1 98 ? 5.476 2.658 0.010 1.00 94.62 98 GLY A C 1
ATOM 794 O O . GLY A 1 98 ? 4.323 3.008 0.255 1.00 94.62 98 GLY A O 1
ATOM 795 N N . LYS A 1 99 ? 6.533 3.395 0.376 1.00 94.50 99 LYS A N 1
ATOM 796 C CA . LYS A 1 99 ? 6.422 4.652 1.136 1.00 94.50 99 LYS A CA 1
ATOM 797 C C . LYS A 1 99 ? 5.707 5.735 0.337 1.00 94.50 99 LYS A C 1
ATOM 799 O O . LYS A 1 99 ? 4.829 6.408 0.875 1.00 94.50 99 LYS A O 1
ATOM 804 N N . GLU A 1 100 ? 6.060 5.882 -0.939 1.00 92.81 100 GLU A N 1
ATOM 805 C CA . GLU A 1 100 ? 5.423 6.844 -1.848 1.00 92.81 100 GLU A CA 1
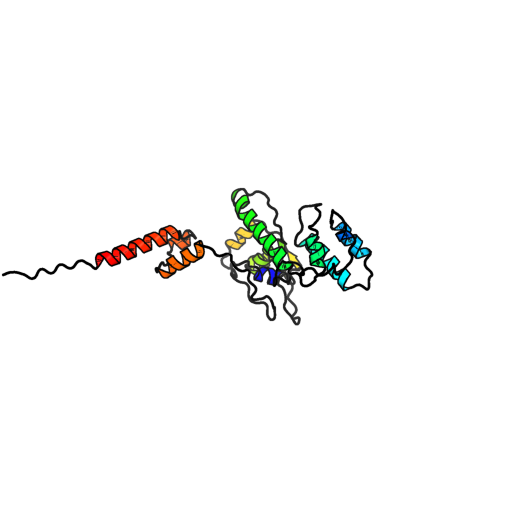ATOM 806 C C . GLU A 1 100 ? 3.919 6.545 -1.989 1.00 92.81 100 GLU A C 1
ATOM 808 O O . GLU A 1 100 ? 3.081 7.421 -1.759 1.00 92.81 100 GLU A O 1
ATOM 813 N N . ALA A 1 101 ? 3.560 5.287 -2.277 1.00 94.38 101 ALA A N 1
ATOM 814 C CA . ALA A 1 101 ? 2.168 4.858 -2.409 1.00 94.38 101 ALA A CA 1
ATOM 815 C C . ALA A 1 101 ? 1.373 5.045 -1.108 1.00 94.38 101 ALA A C 1
ATOM 817 O O . ALA A 1 101 ? 0.269 5.593 -1.141 1.00 94.38 101 ALA A O 1
ATOM 818 N N . TYR A 1 102 ? 1.953 4.681 0.040 1.00 95.25 102 TYR A N 1
ATOM 819 C CA . TYR A 1 102 ? 1.335 4.877 1.349 1.00 95.25 102 TYR A CA 1
ATOM 820 C C . TYR A 1 102 ? 1.034 6.353 1.639 1.00 95.25 102 TYR A C 1
ATOM 822 O O . TYR A 1 102 ? -0.064 6.681 2.086 1.00 95.25 102 TYR A O 1
ATOM 830 N N . ILE A 1 103 ? 1.970 7.266 1.356 1.00 93.25 103 ILE A N 1
ATOM 831 C CA . ILE A 1 103 ? 1.762 8.705 1.583 1.00 93.25 103 ILE A CA 1
ATOM 832 C C . ILE A 1 103 ? 0.631 9.242 0.700 1.00 93.25 103 ILE A C 1
ATOM 834 O O . ILE A 1 103 ? -0.185 10.042 1.168 1.00 93.25 103 ILE A O 1
ATOM 838 N N . VAL A 1 104 ? 0.567 8.815 -0.564 1.00 92.94 104 VAL A N 1
ATOM 839 C CA . VAL A 1 104 ? -0.524 9.189 -1.475 1.00 92.94 104 VAL A CA 1
ATOM 840 C C . VAL A 1 104 ? -1.865 8.658 -0.960 1.00 92.94 104 VAL A C 1
ATOM 842 O O . VAL A 1 104 ? -2.837 9.416 -0.912 1.00 92.94 104 VAL A O 1
ATOM 845 N N . LEU A 1 105 ? -1.911 7.402 -0.508 1.00 94.19 105 LEU A N 1
ATOM 846 C CA . LEU A 1 105 ? -3.112 6.785 0.057 1.00 94.19 105 LEU A CA 1
ATOM 847 C C . LEU A 1 105 ? -3.598 7.493 1.307 1.00 94.19 105 LEU A C 1
ATOM 849 O O . LEU A 1 105 ? -4.772 7.843 1.397 1.00 94.19 105 LEU A O 1
ATOM 853 N N . LEU A 1 106 ? -2.692 7.748 2.247 1.00 93.50 106 LEU A N 1
ATOM 854 C CA . LEU A 1 106 ? -3.017 8.402 3.503 1.00 93.50 106 LEU A CA 1
ATOM 855 C C . LEU A 1 106 ? -3.609 9.794 3.258 1.00 93.50 106 LEU A C 1
ATOM 857 O O . LEU A 1 106 ? -4.674 10.105 3.788 1.00 93.50 106 LEU A O 1
ATOM 861 N N . LYS A 1 107 ? -2.981 10.597 2.389 1.00 92.31 107 LYS A N 1
ATOM 862 C CA . LYS A 1 107 ? -3.505 11.915 1.994 1.00 92.31 107 LYS A CA 1
ATOM 863 C C . LYS A 1 107 ? -4.872 11.807 1.322 1.00 92.31 107 LYS A C 1
ATOM 865 O O . LYS A 1 107 ? -5.753 12.621 1.582 1.00 92.31 107 LYS A O 1
ATOM 870 N N . SER A 1 108 ? -5.060 10.806 0.463 1.00 91.69 108 SER A N 1
ATOM 871 C CA . SER A 1 108 ? -6.324 10.583 -0.236 1.00 91.69 108 SER A CA 1
ATOM 872 C C . SER A 1 108 ? -7.454 10.193 0.724 1.00 91.69 108 SER A C 1
ATOM 874 O O . SER A 1 108 ? -8.550 10.742 0.620 1.00 91.69 108 SER A O 1
ATOM 876 N N . ILE A 1 109 ? -7.176 9.331 1.708 1.00 91.38 109 ILE A N 1
ATOM 877 C CA . ILE A 1 109 ? -8.118 8.963 2.773 1.00 91.38 109 ILE A CA 1
ATOM 878 C C . ILE A 1 109 ? -8.446 10.17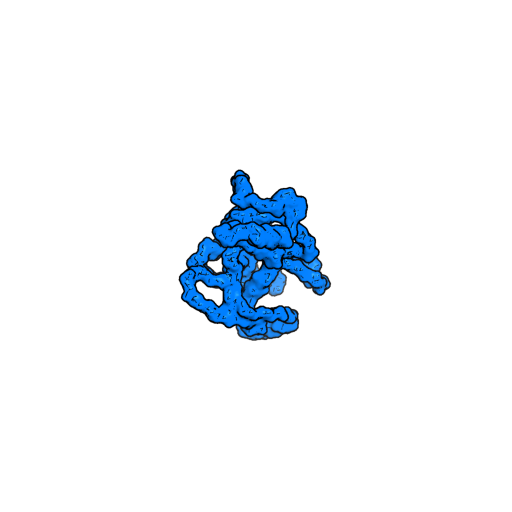7 3.644 1.00 91.38 109 ILE A C 1
ATOM 880 O O . ILE A 1 109 ? -9.619 10.452 3.873 1.00 91.38 109 ILE A O 1
ATOM 884 N N . GLN A 1 110 ? -7.441 10.936 4.090 1.00 90.56 110 GLN A N 1
ATOM 885 C CA . GLN A 1 110 ? -7.645 12.152 4.888 1.00 90.56 110 GLN A CA 1
ATOM 886 C C . GLN A 1 110 ? -8.519 13.171 4.148 1.00 90.56 110 GLN A C 1
ATOM 888 O O . GLN A 1 110 ? -9.454 13.723 4.723 1.00 90.56 110 GLN A O 1
ATOM 893 N N . ASN A 1 111 ? -8.268 13.368 2.853 1.00 89.25 111 ASN A N 1
ATOM 894 C CA . ASN A 1 111 ? -9.088 14.231 2.012 1.00 89.25 111 ASN A CA 1
ATOM 895 C C . ASN A 1 111 ? -10.523 13.700 1.860 1.00 89.25 111 ASN A C 1
ATOM 897 O O . ASN A 1 111 ? -11.470 14.485 1.861 1.00 89.25 111 ASN A O 1
ATOM 901 N N . ALA A 1 112 ? -10.696 12.380 1.742 1.00 88.62 112 ALA A N 1
ATOM 902 C CA . ALA A 1 112 ? -12.015 11.761 1.675 1.00 88.62 112 ALA A CA 1
ATOM 903 C C . ALA A 1 112 ? -12.809 11.940 2.974 1.00 88.62 112 ALA A C 1
ATOM 905 O O . ALA A 1 112 ? -13.979 12.316 2.938 1.00 88.62 112 ALA A O 1
ATOM 906 N N . VAL A 1 113 ? -12.147 11.744 4.112 1.00 86.69 113 VAL A N 1
ATOM 907 C CA . VAL A 1 113 ? -12.696 11.977 5.450 1.00 86.69 113 VAL A CA 1
ATOM 908 C C . VAL A 1 113 ? -13.127 13.437 5.599 1.00 86.69 113 VAL A C 1
ATOM 910 O O . VAL A 1 113 ? -14.289 13.697 5.892 1.00 86.69 113 VAL A O 1
ATOM 913 N N . ALA A 1 114 ? -12.242 14.389 5.303 1.00 86.31 114 ALA A N 1
ATOM 914 C CA . ALA A 1 114 ? -12.516 15.811 5.499 1.00 86.31 114 ALA A CA 1
ATOM 915 C C . ALA A 1 114 ? -13.653 16.361 4.616 1.00 86.31 114 ALA A C 1
ATOM 917 O O . ALA A 1 114 ? -14.369 17.260 5.044 1.00 86.31 114 ALA A O 1
ATOM 918 N N . ASN A 1 115 ? -13.828 15.846 3.391 1.00 84.69 115 ASN A N 1
ATOM 919 C CA . ASN A 1 115 ? -14.724 16.466 2.404 1.00 84.69 115 ASN A CA 1
ATOM 920 C C . ASN A 1 115 ? -15.970 15.640 2.044 1.00 84.69 115 ASN A C 1
ATOM 922 O O . ASN A 1 115 ? -16.930 16.189 1.498 1.00 84.69 115 ASN A O 1
ATOM 926 N N . HIS A 1 116 ? -15.969 14.326 2.291 1.00 79.56 116 HIS A N 1
ATOM 927 C CA . HIS A 1 116 ? -16.982 13.421 1.731 1.00 79.56 116 HIS A CA 1
ATOM 928 C C . HIS A 1 116 ? -17.737 12.574 2.765 1.00 79.56 116 HIS A C 1
ATOM 930 O O . HIS A 1 116 ? -18.755 11.985 2.395 1.00 79.56 116 HIS A O 1
ATOM 936 N N . LEU A 1 117 ? -17.315 12.546 4.039 1.00 71.56 117 LEU A N 1
ATOM 937 C CA . LEU A 1 117 ? -17.989 11.764 5.090 1.00 71.56 117 LEU A CA 1
ATOM 938 C C . LEU A 1 117 ? -19.462 12.151 5.273 1.00 71.56 117 LEU A C 1
ATOM 940 O O . LEU A 1 117 ? -20.324 11.278 5.345 1.00 71.56 117 LEU A O 1
ATOM 944 N N . GLU A 1 118 ? -19.763 13.448 5.292 1.00 71.06 118 GLU A N 1
ATOM 945 C CA . GLU A 1 118 ? -21.123 13.943 5.545 1.00 71.06 118 GLU A CA 1
ATOM 946 C C . GLU A 1 118 ? -21.997 13.943 4.283 1.00 71.06 118 GLU A C 1
ATOM 948 O O . GLU A 1 118 ? -23.199 13.689 4.339 1.00 71.06 118 GLU A O 1
ATOM 953 N N . ASN A 1 119 ? -21.392 14.169 3.113 1.00 66.50 119 ASN A N 1
ATOM 954 C CA . ASN A 1 119 ? -22.129 14.453 1.880 1.00 66.50 119 ASN A CA 1
ATOM 955 C C . ASN A 1 119 ? -22.497 13.219 1.038 1.00 66.50 119 ASN A C 1
ATOM 957 O O . ASN A 1 119 ? -23.052 13.390 -0.048 1.00 66.50 119 ASN A O 1
ATOM 961 N N . LYS A 1 120 ? -22.188 11.986 1.485 1.00 66.56 120 LYS A N 1
ATOM 962 C CA . LYS A 1 120 ? -22.411 10.707 0.753 1.00 66.56 120 LYS A CA 1
ATOM 963 C C . LYS A 1 120 ? -22.018 10.753 -0.737 1.00 66.56 120 LYS A C 1
ATOM 965 O O . LYS A 1 120 ? -22.509 9.966 -1.550 1.00 66.56 120 LYS A O 1
ATOM 970 N N . SER A 1 121 ? -21.156 11.693 -1.117 1.00 72.19 121 SER A N 1
ATOM 971 C CA . SER A 1 121 ? -20.743 11.891 -2.497 1.00 72.19 121 SER A CA 1
ATOM 972 C C . SER A 1 121 ? -19.724 10.820 -2.850 1.00 72.19 121 SER A C 1
ATOM 974 O O . SER A 1 121 ? -18.944 10.370 -2.010 1.00 72.19 121 SER A O 1
ATOM 976 N N . LYS A 1 122 ? -19.756 10.361 -4.102 1.00 79.62 122 LYS A N 1
ATOM 977 C CA . LYS A 1 122 ? -18.762 9.404 -4.584 1.00 79.62 122 LYS A CA 1
ATOM 978 C C . LYS A 1 122 ? -17.393 10.079 -4.561 1.00 79.62 122 LYS A C 1
ATOM 980 O O . LYS A 1 122 ? -17.245 11.164 -5.116 1.00 79.62 122 LYS A O 1
ATOM 985 N N . PHE A 1 123 ? -16.414 9.411 -3.967 1.00 85.12 123 PHE A N 1
ATOM 986 C CA . PHE A 1 123 ? -15.015 9.817 -3.980 1.00 85.12 123 PHE A CA 1
ATOM 987 C C . PHE A 1 123 ? -14.155 8.682 -4.534 1.00 85.12 123 PHE A C 1
ATOM 989 O O . PHE A 1 123 ? -14.568 7.521 -4.561 1.00 85.12 123 PHE A O 1
ATOM 996 N N . GLU A 1 124 ? -12.960 9.030 -4.992 1.00 85.06 124 GLU A N 1
ATOM 997 C CA . GLU A 1 124 ? -11.956 8.082 -5.459 1.00 85.06 124 GLU A CA 1
ATOM 998 C C . GLU A 1 124 ? -10.755 8.150 -4.520 1.00 85.06 124 GLU A C 1
ATOM 1000 O O . GLU A 1 124 ? -10.324 9.236 -4.127 1.00 85.06 124 GLU A O 1
ATOM 1005 N N . LEU A 1 125 ? -10.236 6.981 -4.150 1.00 89.19 125 LEU A N 1
ATOM 1006 C CA . LEU A 1 125 ? -8.998 6.878 -3.394 1.00 89.19 125 LEU A CA 1
ATOM 1007 C C . LEU A 1 125 ? -7.823 6.651 -4.351 1.00 89.19 125 LEU A C 1
ATOM 1009 O O . LEU A 1 125 ? -7.949 5.939 -5.346 1.00 89.19 125 LEU A O 1
ATOM 1013 N N . GLN A 1 126 ? -6.675 7.234 -4.028 1.00 90.31 126 GLN A N 1
ATOM 1014 C CA . GLN A 1 126 ? -5.407 7.066 -4.747 1.00 90.31 126 GLN A CA 1
ATOM 1015 C C . GLN A 1 126 ? -4.391 6.326 -3.867 1.00 90.31 126 GLN A C 1
ATOM 1017 O O . GLN A 1 126 ? -4.648 6.139 -2.686 1.00 90.31 126 GLN A O 1
ATOM 1022 N N . GLY A 1 127 ? -3.244 5.904 -4.412 1.00 89.19 127 GLY A N 1
ATOM 1023 C CA . GLY A 1 127 ? -2.169 5.290 -3.612 1.00 89.19 127 GLY A CA 1
ATOM 1024 C C . GLY A 1 127 ? -2.392 3.810 -3.278 1.00 89.19 127 GLY A C 1
ATOM 1025 O O . GLY A 1 127 ? -2.039 3.341 -2.206 1.00 89.19 127 GLY A O 1
ATOM 1026 N N . TYR A 1 128 ? -2.986 3.056 -4.197 1.00 91.75 128 TYR A N 1
ATOM 1027 C CA . TYR A 1 128 ? -3.334 1.642 -4.029 1.00 91.75 128 TYR A CA 1
ATOM 1028 C C . TYR A 1 128 ? -4.413 1.342 -2.953 1.00 91.75 128 TYR A C 1
ATOM 1030 O O . TYR A 1 128 ? -4.161 0.647 -1.967 1.00 91.75 128 TYR A O 1
ATOM 1038 N N . PRO A 1 129 ? -5.672 1.784 -3.158 1.00 91.56 129 PRO A N 1
ATOM 1039 C CA . PRO A 1 129 ? -6.751 1.649 -2.166 1.00 91.56 129 PRO A CA 1
ATOM 1040 C C . PRO A 1 129 ? -7.121 0.213 -1.786 1.00 91.56 129 PRO A C 1
ATOM 1042 O O . PRO A 1 129 ? -7.685 -0.017 -0.717 1.00 91.56 129 PRO A O 1
ATOM 1045 N N . LEU A 1 130 ? -6.810 -0.761 -2.647 1.00 91.88 130 LEU A N 1
ATOM 1046 C CA . LEU A 1 130 ? -7.055 -2.175 -2.369 1.00 91.88 130 LEU A CA 1
ATOM 1047 C C . LEU A 1 130 ? -6.365 -2.621 -1.073 1.00 91.88 130 LEU A C 1
ATOM 1049 O O . LEU A 1 130 ? -6.935 -3.396 -0.312 1.00 91.88 130 LEU A O 1
ATOM 1053 N N . VAL A 1 131 ? -5.179 -2.081 -0.786 1.00 93.69 131 VAL A N 1
ATOM 1054 C CA . VAL A 1 131 ? -4.423 -2.369 0.440 1.00 93.69 131 VAL A CA 1
ATOM 1055 C C . VAL A 1 131 ? -5.201 -1.964 1.681 1.00 93.69 131 VAL A C 1
ATOM 1057 O O . VAL A 1 131 ? -5.215 -2.699 2.665 1.00 93.69 131 VAL A O 1
ATOM 1060 N N . PHE A 1 132 ? -5.894 -0.827 1.622 1.00 93.88 132 PHE A N 1
ATOM 1061 C CA . PHE A 1 132 ? -6.716 -0.355 2.728 1.00 93.88 132 PHE A CA 1
ATOM 1062 C C . PHE A 1 132 ? -7.900 -1.293 2.989 1.00 93.88 132 PHE A C 1
ATOM 1064 O O . PHE A 1 132 ? -8.174 -1.632 4.138 1.00 93.88 132 PHE A O 1
ATOM 1071 N N . LEU A 1 133 ? -8.557 -1.780 1.928 1.00 93.44 133 LEU A N 1
ATOM 1072 C CA . LEU A 1 133 ? -9.616 -2.784 2.054 1.00 93.44 133 LEU A CA 1
ATOM 1073 C C . LEU A 1 133 ? -9.077 -4.084 2.661 1.00 93.44 133 LEU A C 1
ATOM 1075 O O . LEU A 1 133 ? -9.653 -4.599 3.615 1.00 93.44 133 LEU A O 1
ATOM 1079 N N . LEU A 1 134 ? -7.968 -4.601 2.135 1.00 94.94 134 LEU A N 1
ATOM 1080 C CA . LEU A 1 134 ? -7.372 -5.839 2.627 1.00 94.94 134 LEU A CA 1
ATOM 1081 C C . LEU A 1 134 ? -6.943 -5.734 4.095 1.00 94.94 134 LEU A C 1
ATOM 1083 O O . LEU A 1 134 ? -7.175 -6.666 4.860 1.00 94.94 134 LEU A O 1
ATOM 1087 N N . TRP A 1 135 ? -6.393 -4.593 4.512 1.00 96.12 135 TRP A N 1
ATOM 1088 C CA . TRP A 1 135 ? -6.081 -4.328 5.916 1.00 96.12 135 TRP A CA 1
ATOM 1089 C C . TRP A 1 135 ? -7.331 -4.399 6.807 1.00 96.12 135 TRP A C 1
ATOM 1091 O O . TRP A 1 135 ? -7.282 -5.040 7.853 1.00 96.12 135 TRP A O 1
ATOM 1101 N N . ILE A 1 136 ? -8.471 -3.834 6.385 1.00 95.12 136 ILE A N 1
ATOM 1102 C CA . ILE A 1 136 ? -9.739 -3.945 7.134 1.00 95.12 136 ILE A CA 1
ATOM 1103 C C . ILE A 1 136 ? -10.162 -5.411 7.276 1.00 95.12 136 ILE A C 1
ATOM 1105 O O . ILE A 1 136 ? -10.568 -5.834 8.360 1.00 95.12 136 ILE A O 1
ATOM 1109 N N . LEU A 1 137 ? -10.065 -6.193 6.197 1.00 95.00 137 LEU A N 1
ATOM 1110 C CA . LEU A 1 137 ? -10.394 -7.620 6.224 1.00 95.00 137 LEU A CA 1
ATOM 1111 C C . LEU A 1 137 ? -9.459 -8.377 7.180 1.00 95.00 137 LEU A C 1
ATOM 1113 O O . LEU A 1 137 ? -9.916 -9.178 7.993 1.00 95.00 137 LEU A O 1
ATOM 1117 N N . GLU A 1 138 ? -8.164 -8.076 7.162 1.00 94.94 138 GLU A N 1
ATOM 1118 C CA . GLU A 1 138 ? -7.204 -8.654 8.102 1.00 94.94 138 GLU A CA 1
ATOM 1119 C C . GLU A 1 138 ? -7.463 -8.269 9.553 1.00 94.94 138 GLU A C 1
ATOM 1121 O O . GLU A 1 138 ? -7.385 -9.117 10.446 1.00 94.94 138 GLU A O 1
ATOM 1126 N N . SER A 1 139 ? -7.822 -7.013 9.798 1.00 95.88 139 SER A N 1
ATOM 1127 C CA . SER A 1 139 ? -8.139 -6.539 11.136 1.00 95.88 139 SER A CA 1
ATOM 1128 C C . SER A 1 139 ? -9.468 -7.086 11.656 1.00 95.88 139 SER A C 1
ATOM 1130 O O . SER A 1 139 ? -9.627 -7.213 12.867 1.00 95.88 139 SER A O 1
ATOM 1132 N N . ILE A 1 140 ? -10.418 -7.444 10.787 1.00 95.50 140 ILE A N 1
ATOM 1133 C CA . ILE A 1 140 ? -11.742 -7.943 11.180 1.00 95.50 140 ILE A CA 1
ATOM 1134 C C . ILE A 1 140 ? -12.015 -9.290 10.493 1.00 95.50 140 ILE A C 1
ATOM 1136 O O . ILE A 1 140 ? -12.625 -9.335 9.419 1.00 95.50 140 ILE A O 1
ATOM 1140 N N . PRO A 1 141 ? -11.653 -10.422 11.130 1.00 93.88 141 PRO A N 1
ATOM 1141 C CA . PRO A 1 141 ? -11.779 -11.747 10.524 1.00 93.88 141 PRO A CA 1
ATOM 1142 C C . PRO A 1 141 ? -13.194 -12.103 10.048 1.00 93.88 141 PRO A C 1
ATOM 1144 O O . PRO A 1 141 ? -13.339 -12.828 9.066 1.00 93.88 141 PRO A O 1
ATOM 1147 N N . LEU A 1 142 ? -14.245 -11.591 10.703 1.00 95.00 142 LEU A N 1
ATOM 1148 C CA . LEU A 1 142 ? -15.624 -11.795 10.242 1.00 95.00 142 LEU A CA 1
ATOM 1149 C C . LEU A 1 142 ? -15.897 -11.121 8.892 1.00 95.00 142 LEU A C 1
ATOM 1151 O O . LEU A 1 142 ? -16.573 -11.717 8.054 1.00 95.00 142 LEU A O 1
ATOM 1155 N N . LEU A 1 143 ? -15.356 -9.920 8.652 1.00 95.31 143 LEU A N 1
ATOM 1156 C CA . LEU A 1 143 ? -15.461 -9.268 7.345 1.00 95.31 143 LEU A CA 1
ATOM 1157 C C . LEU A 1 143 ? -14.690 -10.070 6.298 1.00 95.31 143 LEU A C 1
ATOM 1159 O O . LEU A 1 143 ? -15.250 -10.375 5.248 1.00 95.31 143 LEU A O 1
ATOM 1163 N N . ARG A 1 144 ? -13.454 -10.493 6.600 1.00 94.44 144 ARG A N 1
ATOM 1164 C CA . ARG A 1 144 ? -12.669 -11.348 5.694 1.00 94.44 144 ARG A CA 1
ATOM 1165 C C . ARG A 1 144 ? -13.440 -12.589 5.272 1.00 94.44 144 ARG A C 1
ATOM 1167 O O . ARG A 1 144 ? -13.615 -12.816 4.081 1.00 94.44 144 ARG A O 1
ATOM 1174 N N . ASN A 1 145 ? -13.960 -13.347 6.233 1.00 93.50 145 ASN A N 1
ATOM 1175 C CA . ASN A 1 145 ? -14.695 -14.580 5.954 1.00 93.50 145 ASN A CA 1
ATOM 1176 C C . ASN A 1 145 ? -15.961 -14.343 5.113 1.00 93.50 145 ASN A C 1
ATOM 1178 O O . ASN A 1 145 ? -16.395 -15.241 4.398 1.00 93.50 145 ASN A O 1
ATOM 1182 N N . LYS A 1 146 ? -16.571 -13.155 5.214 1.00 94.12 146 LYS A N 1
ATOM 1183 C CA . LYS A 1 146 ? -17.808 -12.809 4.501 1.00 94.12 146 LYS A CA 1
ATOM 1184 C C . LYS A 1 146 ? -17.566 -12.246 3.099 1.00 94.12 146 LYS A C 1
ATOM 1186 O O . LYS A 1 146 ? -18.442 -12.400 2.253 1.00 94.12 146 LYS A O 1
ATOM 1191 N N . PHE A 1 147 ? -16.438 -11.573 2.873 1.00 95.62 147 PHE A N 1
ATOM 1192 C CA . PHE A 1 147 ? -16.186 -10.778 1.663 1.00 95.62 147 PHE A CA 1
ATOM 1193 C C . PHE A 1 147 ? -14.928 -11.187 0.898 1.00 95.62 147 PHE A C 1
ATOM 1195 O O . PHE A 1 147 ? -14.524 -10.499 -0.035 1.00 95.62 147 PHE A O 1
ATOM 1202 N N . SER A 1 148 ? -14.275 -12.283 1.271 1.00 95.25 148 SER A N 1
ATOM 1203 C CA . SER A 1 148 ? -13.096 -12.751 0.551 1.00 95.25 148 SER A CA 1
ATOM 1204 C C . SER A 1 148 ? -12.927 -14.257 0.623 1.00 95.25 148 SER A C 1
ATOM 1206 O O . SER A 1 148 ? -13.457 -14.923 1.514 1.00 95.25 148 SER A O 1
ATOM 1208 N N . LYS A 1 149 ? -12.147 -14.783 -0.319 1.00 93.88 149 LYS A N 1
ATOM 1209 C CA . LYS A 1 149 ? -11.608 -16.137 -0.250 1.00 93.88 149 LYS A CA 1
ATOM 1210 C C . LYS A 1 149 ? -10.106 -16.058 -0.059 1.00 93.88 149 LYS A C 1
ATOM 1212 O O . LYS A 1 149 ? -9.419 -15.330 -0.779 1.00 93.88 149 LYS A O 1
ATOM 1217 N N . CYS A 1 150 ? -9.620 -16.837 0.901 1.00 90.50 150 CYS A N 1
ATOM 1218 C CA . CYS A 1 150 ? -8.199 -16.972 1.159 1.00 90.50 150 CYS A CA 1
ATOM 1219 C C . CYS A 1 150 ? -7.742 -18.405 0.905 1.00 90.50 150 CYS A C 1
ATOM 1221 O O . CYS A 1 150 ? -8.448 -19.355 1.248 1.00 90.50 150 CYS A O 1
ATOM 1223 N N . VAL A 1 151 ? -6.544 -18.554 0.353 1.00 87.00 151 VAL A N 1
ATOM 1224 C CA . VAL A 1 151 ? -5.823 -19.827 0.344 1.00 87.00 151 VAL A CA 1
ATOM 1225 C C . VAL A 1 151 ? -4.911 -19.918 1.567 1.00 87.00 151 VAL A C 1
ATOM 1227 O O . VAL A 1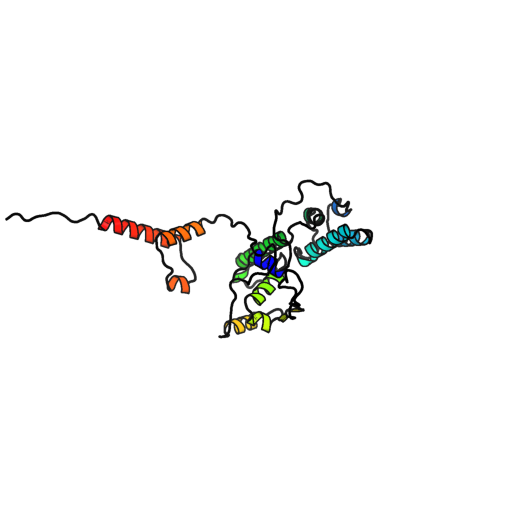 151 ? -4.443 -18.886 2.056 1.00 87.00 151 VAL A O 1
ATOM 1230 N N . PRO A 1 152 ? -4.655 -21.128 2.091 1.00 78.12 152 PRO A N 1
ATOM 1231 C CA . PRO A 1 152 ? -3.612 -21.316 3.086 1.00 78.12 152 PRO A CA 1
ATOM 1232 C C . PRO A 1 152 ? -2.281 -20.813 2.526 1.00 78.12 152 PRO A C 1
ATOM 1234 O O . PRO A 1 152 ? -1.897 -21.175 1.414 1.00 78.12 152 PRO A O 1
ATOM 1237 N N . THR A 1 153 ? -1.583 -19.986 3.295 1.00 68.81 153 THR A N 1
ATOM 1238 C CA . THR A 1 153 ? -0.202 -19.619 2.989 1.00 68.81 153 THR A CA 1
ATOM 1239 C C . THR A 1 153 ? 0.658 -20.869 3.124 1.00 68.81 153 THR A C 1
ATOM 1241 O O . THR A 1 153 ? 0.648 -21.515 4.173 1.00 68.81 153 THR A O 1
ATOM 1244 N N . VAL A 1 154 ? 1.360 -21.241 2.056 1.00 69.31 154 VAL A N 1
ATOM 1245 C CA . VAL A 1 154 ? 2.356 -22.316 2.111 1.00 69.31 154 VAL A C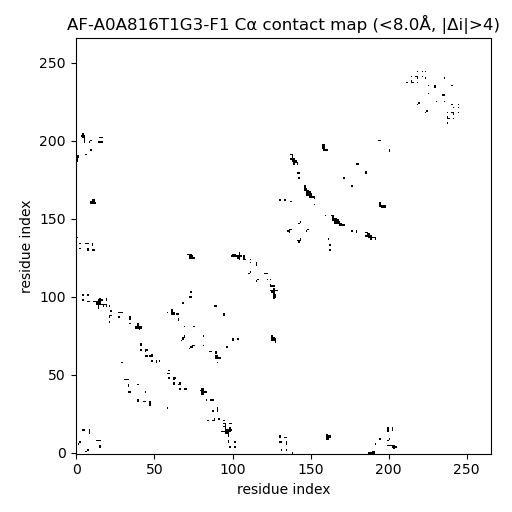A 1
ATOM 1246 C C . VAL A 1 154 ? 3.519 -21.817 2.966 1.00 69.31 154 VAL A C 1
ATOM 1248 O O . VAL A 1 154 ? 3.914 -20.664 2.833 1.00 69.31 154 VAL A O 1
ATOM 1251 N N . GLU A 1 155 ? 4.062 -22.655 3.849 1.00 66.38 155 GLU A N 1
ATOM 1252 C CA . GLU A 1 155 ? 5.288 -22.315 4.575 1.00 66.38 155 GLU A CA 1
ATOM 1253 C C . GLU A 1 155 ? 6.456 -22.294 3.582 1.00 66.38 155 GLU A C 1
ATOM 1255 O O . GLU A 1 155 ? 6.999 -23.332 3.201 1.00 66.38 155 GLU A O 1
ATOM 1260 N N . VAL A 1 156 ? 6.802 -21.098 3.110 1.00 71.94 156 VAL A N 1
ATOM 1261 C CA . VAL A 1 156 ? 7.961 -20.849 2.249 1.00 71.94 156 VAL A CA 1
ATOM 1262 C C . VAL A 1 156 ? 9.028 -20.141 3.089 1.00 71.94 156 VAL A C 1
ATOM 1264 O O . VAL A 1 156 ? 8.675 -19.334 3.949 1.00 71.94 156 VAL A O 1
ATOM 1267 N N . PRO A 1 157 ? 10.331 -20.404 2.885 1.00 76.62 157 PRO A N 1
ATOM 1268 C CA . PRO A 1 157 ? 11.370 -19.625 3.550 1.00 76.62 157 PRO A CA 1
ATOM 1269 C C . PRO A 1 157 ? 11.270 -18.132 3.191 1.00 76.62 157 PRO A C 1
ATOM 1271 O O . PRO A 1 157 ? 11.468 -17.769 2.033 1.00 76.62 157 PRO A O 1
ATOM 1274 N N . GLY A 1 158 ? 10.990 -17.277 4.181 1.00 80.06 158 GLY A N 1
ATOM 1275 C CA . GLY A 1 158 ? 10.913 -15.818 4.027 1.00 80.06 158 GLY A CA 1
ATOM 1276 C C . GLY A 1 158 ? 9.624 -15.202 4.590 1.00 80.06 158 GLY A C 1
ATOM 1277 O O . GLY A 1 158 ? 8.759 -15.930 5.085 1.00 80.06 158 GLY A O 1
ATOM 1278 N N . PRO A 1 159 ? 9.490 -13.863 4.545 1.00 84.12 159 PRO A N 1
ATOM 1279 C CA . PRO A 1 159 ? 8.256 -13.189 4.930 1.00 84.12 159 PRO A CA 1
ATOM 1280 C C . PRO A 1 159 ? 7.124 -13.564 3.965 1.00 84.12 159 PRO A C 1
ATOM 1282 O O . PRO A 1 159 ? 7.320 -13.619 2.754 1.00 84.12 159 PRO A O 1
ATOM 1285 N N . THR A 1 160 ? 5.932 -13.828 4.504 1.00 87.12 160 THR A N 1
ATOM 1286 C CA . THR A 1 160 ? 4.714 -14.051 3.709 1.00 87.12 160 THR A CA 1
ATOM 1287 C C . THR A 1 160 ? 3.793 -12.851 3.860 1.00 87.12 160 THR A C 1
ATOM 1289 O O . THR A 1 160 ? 3.226 -12.632 4.935 1.00 87.12 160 THR A O 1
ATOM 1292 N N . TYR A 1 161 ? 3.636 -12.071 2.792 1.00 90.88 161 TYR A N 1
ATOM 1293 C CA . TYR A 1 161 ? 2.847 -10.846 2.839 1.00 90.88 161 TYR A CA 1
ATOM 1294 C C . TYR A 1 161 ? 1.347 -11.133 2.761 1.00 90.88 161 TYR A C 1
ATOM 1296 O O . TYR A 1 161 ? 0.875 -12.066 2.110 1.00 90.88 161 TYR A O 1
ATOM 1304 N N . LEU A 1 162 ? 0.554 -10.313 3.449 1.00 90.94 162 LEU A N 1
ATOM 1305 C CA . LEU A 1 162 ? -0.844 -10.639 3.721 1.00 90.94 162 LEU A CA 1
ATOM 1306 C C . LEU A 1 162 ? -1.747 -10.568 2.486 1.00 90.94 162 LEU A C 1
ATOM 1308 O O . LEU A 1 162 ? -2.820 -11.166 2.526 1.00 90.94 162 LEU A O 1
ATOM 1312 N N . CYS A 1 163 ? -1.363 -9.877 1.407 1.00 90.44 163 CYS A N 1
ATOM 1313 C CA . CYS A 1 163 ? -2.144 -9.894 0.166 1.00 90.44 163 CYS A CA 1
ATOM 1314 C C . CYS A 1 163 ? -2.076 -11.239 -0.567 1.00 90.44 163 CYS A C 1
ATOM 1316 O O . CYS A 1 163 ? -3.045 -11.600 -1.230 1.00 90.44 163 CYS A O 1
ATOM 1318 N N . GLU A 1 164 ? -0.992 -12.003 -0.412 1.00 88.56 164 GLU A N 1
ATOM 1319 C CA . GLU A 1 164 ? -0.723 -13.211 -1.207 1.00 88.56 164 GLU A CA 1
ATOM 1320 C C . GLU A 1 164 ? -1.763 -14.313 -0.995 1.00 88.56 164 GLU A C 1
ATOM 1322 O O . GLU A 1 164 ? -1.999 -15.145 -1.869 1.00 88.56 164 GLU A O 1
ATOM 1327 N N . LYS A 1 165 ? -2.431 -14.309 0.160 1.00 90.00 165 LYS A N 1
ATOM 1328 C CA . LYS A 1 165 ? -3.471 -15.293 0.464 1.00 90.00 165 LYS A CA 1
ATOM 1329 C C . LYS A 1 165 ? -4.803 -15.012 -0.216 1.00 90.00 165 LYS A C 1
ATOM 1331 O O . LYS A 1 165 ? -5.631 -15.914 -0.258 1.00 90.00 165 LYS A O 1
ATOM 1336 N N . TYR A 1 166 ? -5.062 -13.793 -0.683 1.00 92.56 166 TYR A N 1
ATOM 1337 C CA . TYR A 1 166 ? -6.366 -13.414 -1.220 1.00 92.56 166 TYR A CA 1
ATOM 1338 C C . TYR A 1 166 ? -6.488 -13.827 -2.685 1.00 92.56 166 TYR A C 1
ATOM 1340 O O . TYR A 1 166 ? -5.763 -13.329 -3.539 1.00 92.56 166 TYR A O 1
ATOM 1348 N N . THR A 1 167 ? -7.443 -14.706 -2.988 1.00 92.06 167 THR A N 1
ATOM 1349 C CA . THR A 1 167 ? -7.724 -15.134 -4.370 1.00 92.06 167 THR A CA 1
ATOM 1350 C C . THR A 1 167 ? -8.945 -14.447 -4.960 1.00 92.06 167 THR A C 1
ATOM 1352 O O . THR A 1 167 ? -9.010 -14.221 -6.165 1.00 92.06 167 THR A O 1
ATOM 1355 N N . GLU A 1 168 ? -9.909 -14.087 -4.113 1.00 92.38 168 GLU A N 1
ATOM 1356 C CA . GLU A 1 168 ? -11.119 -13.376 -4.506 1.00 92.38 168 GLU A CA 1
ATOM 1357 C C . GLU A 1 168 ? -11.515 -12.376 -3.421 1.00 92.38 168 GLU A C 1
ATOM 1359 O O . GLU A 1 168 ? -11.417 -12.664 -2.224 1.00 92.38 168 GLU A O 1
ATOM 1364 N N . ILE A 1 169 ? -11.998 -11.212 -3.852 1.00 93.31 169 ILE A N 1
ATOM 1365 C CA . ILE A 1 169 ? -12.502 -10.151 -2.982 1.00 93.31 169 ILE A CA 1
ATOM 1366 C C . ILE A 1 169 ? -13.839 -9.682 -3.545 1.00 93.31 169 ILE A C 1
ATOM 1368 O O . ILE A 1 169 ? -13.966 -9.383 -4.732 1.00 93.31 169 ILE A O 1
ATOM 1372 N N . GLU A 1 170 ? -14.834 -9.613 -2.675 1.00 92.19 170 GLU A N 1
ATOM 1373 C CA . GLU A 1 170 ? -16.142 -9.051 -2.956 1.00 92.19 170 GLU A CA 1
ATOM 1374 C C . GLU A 1 170 ? -16.205 -7.616 -2.420 1.00 92.19 170 GLU A C 1
ATOM 1376 O O . GLU A 1 170 ? -15.776 -7.345 -1.300 1.00 92.19 170 GLU A O 1
ATOM 1381 N N . ASN A 1 171 ? -16.780 -6.693 -3.195 1.00 86.06 171 ASN A N 1
ATOM 1382 C CA . ASN A 1 171 ? -17.029 -5.334 -2.720 1.00 86.06 171 ASN A CA 1
ATOM 1383 C C . ASN A 1 171 ? -18.208 -5.332 -1.729 1.00 86.06 171 ASN A C 1
ATOM 1385 O O . ASN A 1 171 ? -19.340 -5.611 -2.139 1.00 86.06 171 ASN A O 1
ATOM 1389 N N . PRO A 1 172 ? -17.989 -5.007 -0.443 1.00 87.38 172 PRO A N 1
ATOM 1390 C CA . PRO A 1 172 ? -19.054 -5.040 0.546 1.00 87.38 172 PRO A CA 1
ATOM 1391 C C . PRO A 1 172 ? -20.026 -3.865 0.361 1.00 87.38 172 PRO A C 1
ATOM 1393 O O . PRO A 1 172 ? -19.613 -2.720 0.178 1.00 87.38 172 PRO A O 1
ATOM 1396 N N . SER A 1 173 ? -21.333 -4.128 0.461 1.00 88.75 173 SER A N 1
ATOM 1397 C CA . SER A 1 173 ? -22.334 -3.066 0.619 1.00 88.75 173 SER A CA 1
ATOM 1398 C C . SER A 1 173 ? -22.398 -2.595 2.073 1.00 88.75 173 SER A C 1
ATOM 1400 O O . SER A 1 173 ? -22.153 -3.382 2.991 1.00 88.75 173 SER A O 1
ATOM 1402 N N . LEU A 1 174 ? -22.788 -1.334 2.290 1.00 87.06 174 LEU A N 1
ATOM 1403 C CA . LEU A 1 174 ? -22.907 -0.753 3.631 1.00 87.06 174 LEU A CA 1
ATOM 1404 C C . LEU A 1 174 ? -23.804 -1.602 4.546 1.00 87.06 174 LEU A C 1
ATOM 1406 O O . LEU A 1 174 ? -23.389 -1.953 5.645 1.00 87.06 174 LEU A O 1
ATOM 1410 N N . ASP A 1 175 ? -24.977 -2.025 4.069 1.00 91.12 175 ASP A N 1
ATOM 1411 C CA . ASP A 1 175 ? -25.909 -2.840 4.862 1.00 91.12 175 ASP A CA 1
ATOM 1412 C C . ASP A 1 175 ? -25.288 -4.164 5.324 1.00 91.12 175 ASP A C 1
ATOM 1414 O O . ASP A 1 175 ? -25.481 -4.596 6.460 1.00 91.12 175 ASP A O 1
ATOM 1418 N N . ARG A 1 176 ? -24.496 -4.820 4.463 1.00 93.38 176 ARG A N 1
ATOM 1419 C CA . ARG A 1 176 ? -23.847 -6.090 4.816 1.00 93.38 176 ARG A CA 1
ATOM 1420 C C . ARG A 1 176 ? -22.712 -5.906 5.817 1.00 93.38 176 ARG A C 1
ATOM 1422 O O . ARG A 1 176 ? -22.441 -6.867 6.543 1.00 93.38 176 ARG A O 1
ATOM 1429 N N . VAL A 1 177 ? -22.062 -4.739 5.834 1.00 92.12 177 VAL A N 1
ATOM 1430 C CA . VAL A 1 177 ? -21.057 -4.365 6.843 1.00 92.12 177 VAL A CA 1
ATOM 1431 C C . VAL A 1 177 ? -21.738 -4.085 8.179 1.00 92.12 177 VAL A C 1
ATOM 1433 O O . VAL A 1 177 ? -21.336 -4.671 9.179 1.00 92.12 177 VAL A O 1
ATOM 1436 N N . LEU A 1 178 ? -22.822 -3.302 8.189 1.00 91.56 178 LEU A N 1
ATOM 1437 C CA . LEU A 1 178 ? -23.599 -3.009 9.402 1.00 91.56 178 LEU A CA 1
ATOM 1438 C C . LEU A 1 178 ? -24.163 -4.285 10.051 1.00 91.56 178 LEU A C 1
ATOM 1440 O O . LEU A 1 178 ? -24.187 -4.415 11.268 1.00 91.56 178 LEU A O 1
ATOM 1444 N N . GLN A 1 179 ? -24.551 -5.281 9.250 1.00 92.00 179 GLN A N 1
ATOM 1445 C CA . GLN A 1 179 ? -24.938 -6.601 9.768 1.00 92.00 179 GLN A CA 1
ATOM 1446 C C . GLN A 1 179 ? -23.797 -7.359 10.461 1.00 92.00 179 GLN A C 1
ATOM 1448 O O . GLN A 1 179 ? -24.064 -8.203 11.306 1.00 92.00 179 GLN A O 1
ATOM 1453 N N . VAL A 1 180 ? -22.540 -7.144 10.059 1.00 92.44 180 VAL A N 1
ATOM 1454 C CA . VAL A 1 180 ? -21.385 -7.761 10.736 1.00 92.44 180 VAL A CA 1
ATOM 1455 C C . VAL A 1 180 ? -21.059 -7.012 12.022 1.00 92.44 180 VAL A C 1
ATOM 1457 O O . VAL A 1 180 ? -20.657 -7.637 12.997 1.00 92.44 180 VAL A O 1
ATOM 1460 N N . GLU A 1 181 ? -21.261 -5.695 12.043 1.00 91.06 181 GLU A N 1
ATOM 1461 C CA . GLU A 1 181 ? -21.046 -4.862 13.229 1.00 91.06 181 GLU A CA 1
ATOM 1462 C C . GLU A 1 181 ? -21.936 -5.278 14.410 1.00 91.06 181 GLU A C 1
ATOM 1464 O O . GLU A 1 181 ? -21.497 -5.243 15.556 1.00 91.06 181 GLU A O 1
ATOM 1469 N N . THR A 1 182 ? -23.163 -5.730 14.139 1.00 92.69 182 THR A N 1
ATOM 1470 C CA . THR A 1 182 ? -24.104 -6.189 15.173 1.00 92.69 182 THR A CA 1
ATOM 1471 C C . THR A 1 182 ? -23.868 -7.629 15.640 1.00 92.69 182 THR A C 1
ATOM 1473 O O . THR A 1 182 ? -24.547 -8.091 16.560 1.00 92.69 182 THR A O 1
ATOM 1476 N N . ASP A 1 183 ? -22.919 -8.357 15.042 1.00 93.06 183 ASP A N 1
ATOM 1477 C CA . ASP A 1 183 ? -22.614 -9.734 15.427 1.00 93.06 183 ASP A CA 1
ATOM 1478 C C . ASP A 1 183 ? -21.856 -9.772 16.764 1.00 93.06 183 ASP A C 1
ATOM 1480 O O . ASP A 1 183 ? -20.784 -9.188 16.927 1.00 93.06 183 ASP A O 1
ATOM 1484 N N . THR A 1 184 ? -22.377 -10.523 17.735 1.00 91.19 184 THR A N 1
ATOM 1485 C CA . THR A 1 184 ? -21.786 -10.646 19.078 1.00 91.19 184 THR A CA 1
ATOM 1486 C C . THR A 1 184 ? -20.425 -11.346 19.093 1.00 91.19 184 THR A C 1
ATOM 1488 O O . THR A 1 184 ? -19.707 -11.275 20.089 1.00 91.19 184 THR A O 1
ATOM 1491 N N . LYS A 1 185 ? -20.046 -12.026 18.004 1.00 91.50 185 LYS A N 1
ATOM 1492 C CA . LYS A 1 185 ? -18.744 -12.685 17.832 1.00 91.50 185 LYS A CA 1
ATOM 1493 C C . LYS A 1 185 ? -17.712 -11.789 17.151 1.00 91.50 185 LYS A C 1
ATOM 1495 O O . LYS A 1 185 ? -16.616 -12.274 16.848 1.00 91.50 185 LYS A O 1
ATOM 1500 N N . LEU A 1 186 ? -18.038 -10.523 16.881 1.00 92.56 186 LEU A N 1
ATOM 1501 C CA . LEU A 1 186 ? -17.127 -9.581 16.248 1.00 92.56 186 LEU A CA 1
ATOM 1502 C C . LEU A 1 186 ? -15.830 -9.457 17.050 1.00 92.56 186 LEU A C 1
ATOM 1504 O O . LEU A 1 186 ? -15.815 -9.095 18.224 1.00 92.56 186 LEU A O 1
ATOM 1508 N N . LYS A 1 187 ? -14.718 -9.763 16.382 1.00 94.06 187 LYS A N 1
ATOM 1509 C CA . LYS A 1 187 ? -13.365 -9.558 16.895 1.00 94.06 187 LYS A CA 1
ATOM 1510 C C . LYS A 1 187 ? -12.637 -8.592 15.985 1.00 94.06 187 LYS A C 1
ATOM 1512 O O . LYS A 1 187 ? -12.717 -8.715 14.763 1.00 94.06 187 LYS A O 1
ATOM 1517 N N . VAL A 1 188 ? -11.914 -7.669 16.604 1.00 94.50 188 VAL A N 1
ATOM 1518 C CA . VAL A 1 188 ? -11.145 -6.638 15.917 1.00 94.50 188 VAL A CA 1
ATOM 1519 C C . VAL A 1 188 ? -9.699 -6.702 16.396 1.00 94.50 188 VAL A C 1
ATOM 1521 O O . VAL A 1 188 ? -9.415 -6.529 17.580 1.00 94.50 188 VAL A O 1
ATOM 1524 N N . HIS A 1 189 ? -8.777 -6.944 15.472 1.00 94.00 189 HIS A N 1
ATOM 1525 C CA . HIS A 1 189 ? -7.344 -6.825 15.693 1.00 94.00 189 HIS A CA 1
ATOM 1526 C C . HIS A 1 189 ? -6.941 -5.364 15.508 1.00 94.00 189 HIS A C 1
ATOM 1528 O O . HIS A 1 189 ? -6.896 -4.843 14.395 1.00 94.00 189 HIS A O 1
ATOM 1534 N N . CYS A 1 190 ? -6.662 -4.680 16.617 1.00 92.44 190 CYS A N 1
ATOM 1535 C CA . CYS A 1 190 ? -6.268 -3.275 16.570 1.00 92.44 190 CYS A CA 1
ATOM 1536 C C . CYS A 1 190 ? -4.884 -3.062 15.948 1.00 92.44 190 CYS A C 1
ATOM 1538 O O . CYS A 1 190 ? -4.671 -2.022 15.329 1.00 92.44 190 CYS A O 1
ATOM 1540 N N . ILE A 1 191 ? -3.983 -4.031 16.108 1.00 92.75 191 ILE A N 1
ATOM 1541 C CA . ILE A 1 191 ? -2.632 -4.066 15.545 1.00 92.75 191 ILE A CA 1
ATOM 1542 C C . ILE A 1 191 ? -2.437 -5.471 14.974 1.00 92.75 191 ILE A C 1
ATOM 1544 O O . ILE A 1 191 ? -2.775 -6.453 15.641 1.00 92.75 191 ILE A O 1
ATOM 1548 N N . LEU A 1 192 ? -1.943 -5.566 13.738 1.00 92.81 192 LEU A N 1
ATOM 1549 C CA . LEU A 1 192 ? -1.706 -6.856 13.096 1.00 92.81 192 LEU A CA 1
ATOM 1550 C C . LEU A 1 192 ? -0.423 -7.513 13.647 1.00 92.81 192 LEU A C 1
ATOM 1552 O O . LEU A 1 192 ? 0.561 -6.796 13.871 1.00 92.81 192 LEU A O 1
ATOM 1556 N N . PRO A 1 193 ? -0.411 -8.847 13.855 1.00 92.19 193 PRO A N 1
ATOM 1557 C CA . PRO A 1 193 ? 0.767 -9.577 14.332 1.00 92.19 193 PRO A CA 1
ATOM 1558 C C . PRO A 1 193 ? 1.982 -9.400 13.419 1.00 92.19 193 PRO A C 1
ATOM 1560 O O . PRO A 1 193 ? 1.815 -9.251 12.216 1.00 92.19 193 PRO A O 1
ATOM 1563 N N . SER A 1 194 ? 3.190 -9.448 13.978 1.00 91.75 194 SER A N 1
ATOM 1564 C CA . SER A 1 194 ? 4.449 -9.386 13.222 1.00 91.75 194 SER A CA 1
ATOM 1565 C C . SER A 1 194 ? 4.589 -10.450 12.147 1.00 91.75 194 SER A C 1
ATOM 1567 O O . SER A 1 194 ? 4.190 -11.598 12.356 1.00 91.75 194 SER A O 1
ATOM 1569 N N . ILE A 1 195 ? 5.199 -10.064 11.022 1.00 89.62 195 ILE A N 1
ATOM 1570 C CA . ILE A 1 195 ? 5.645 -11.010 9.998 1.00 89.62 195 ILE A CA 1
ATOM 1571 C C . ILE A 1 195 ? 7.038 -11.509 10.404 1.00 89.62 195 ILE A C 1
ATOM 1573 O O . ILE A 1 195 ? 7.972 -10.713 10.517 1.00 89.62 195 ILE A O 1
ATOM 1577 N N . PRO A 1 196 ? 7.215 -12.818 10.656 1.00 87.81 196 PRO A N 1
ATOM 1578 C CA . PRO A 1 196 ? 8.523 -13.361 10.990 1.00 87.81 196 PRO A CA 1
ATOM 1579 C C . PRO A 1 196 ? 9.541 -13.093 9.878 1.00 87.81 196 PRO A C 1
ATOM 1581 O O . PRO A 1 196 ? 9.242 -13.286 8.702 1.00 87.81 196 PRO A O 1
ATOM 1584 N N . HIS A 1 197 ? 10.762 -12.719 10.268 1.00 87.69 197 HIS A N 1
ATOM 1585 C CA . HIS A 1 197 ? 11.897 -12.486 9.361 1.00 87.69 197 HIS A CA 1
ATOM 1586 C C . HIS A 1 197 ? 11.729 -11.326 8.369 1.00 87.69 197 HIS A C 1
ATOM 1588 O O . HIS A 1 197 ? 12.540 -11.198 7.452 1.00 87.69 197 HIS A O 1
ATOM 1594 N N . ASP A 1 198 ? 10.718 -10.480 8.552 1.00 92.06 198 ASP A N 1
ATOM 1595 C CA . ASP A 1 198 ? 10.499 -9.316 7.704 1.00 92.06 198 ASP A CA 1
ATOM 1596 C C . ASP A 1 198 ? 11.397 -8.142 8.141 1.00 92.06 198 ASP A C 1
ATOM 1598 O O . ASP A 1 198 ? 11.314 -7.709 9.295 1.00 92.06 198 ASP A O 1
ATOM 1602 N N . PRO A 1 199 ? 12.283 -7.624 7.270 1.00 91.19 199 PRO A N 1
ATOM 1603 C CA . PRO A 1 199 ? 13.210 -6.551 7.629 1.00 91.19 199 PRO A CA 1
ATOM 1604 C C . PRO A 1 199 ? 12.539 -5.190 7.854 1.00 91.19 199 PRO A C 1
ATOM 1606 O O . PRO A 1 199 ? 13.210 -4.280 8.333 1.00 91.19 199 PRO A O 1
ATOM 1609 N N . GLU A 1 200 ? 11.262 -5.024 7.49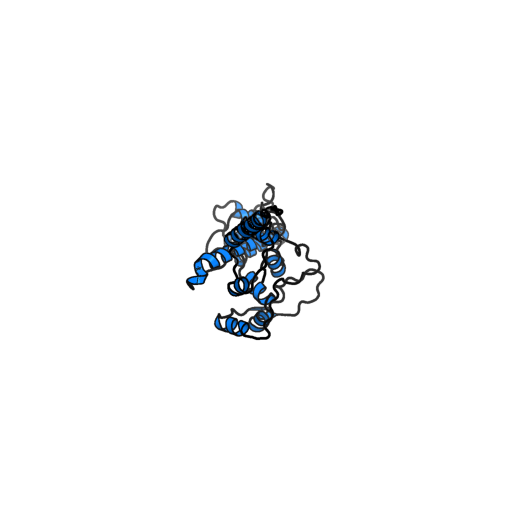5 1.00 93.25 200 GLU A N 1
ATOM 1610 C CA . GLU A 1 200 ? 10.514 -3.775 7.696 1.00 93.25 200 GLU A CA 1
ATOM 1611 C C . GLU A 1 200 ? 9.367 -3.912 8.717 1.00 93.25 200 GLU A C 1
ATOM 1613 O O . GLU A 1 200 ? 8.482 -3.056 8.775 1.00 93.25 200 GLU A O 1
ATOM 1618 N N . ASP A 1 201 ? 9.377 -4.948 9.567 1.00 91.25 201 ASP A N 1
ATOM 1619 C CA . ASP A 1 201 ? 8.313 -5.166 10.561 1.00 91.25 201 ASP A CA 1
ATOM 1620 C C . ASP A 1 201 ? 8.254 -4.070 11.643 1.00 91.25 201 ASP A C 1
ATOM 1622 O O . ASP A 1 201 ? 7.227 -3.906 12.293 1.00 91.25 201 ASP A O 1
ATOM 1626 N N . ASP A 1 202 ? 9.309 -3.284 11.848 1.00 90.69 202 ASP A N 1
ATOM 1627 C CA . ASP A 1 202 ? 9.362 -2.198 12.836 1.00 90.69 202 ASP A CA 1
ATOM 1628 C C . ASP A 1 202 ? 9.336 -0.793 12.209 1.00 90.69 202 ASP A C 1
ATOM 1630 O O . ASP A 1 202 ? 9.515 0.210 12.906 1.00 90.69 202 ASP A O 1
ATOM 1634 N N . ILE A 1 203 ? 9.054 -0.695 10.905 1.00 92.69 203 ILE A N 1
ATOM 1635 C CA . ILE A 1 203 ? 9.086 0.583 10.201 1.00 92.69 203 ILE A CA 1
ATOM 1636 C C . ILE A 1 203 ? 8.019 1.565 10.698 1.00 92.69 203 ILE A C 1
ATOM 1638 O O . ILE A 1 203 ? 6.844 1.240 10.896 1.00 92.69 203 ILE A O 1
ATOM 1642 N N . SER A 1 204 ? 8.421 2.825 10.828 1.00 89.38 204 SER A N 1
ATOM 1643 C CA . SER A 1 204 ? 7.545 3.946 11.145 1.00 89.38 204 SER A CA 1
ATOM 1644 C C . SER A 1 204 ? 7.848 5.147 10.247 1.00 89.38 204 SER A C 1
ATOM 1646 O O . SER A 1 204 ? 8.923 5.266 9.654 1.00 89.38 204 SER A O 1
ATOM 1648 N N . ILE A 1 205 ? 6.864 6.034 10.100 1.00 84.31 205 ILE A N 1
ATOM 1649 C CA . ILE A 1 205 ? 7.114 7.390 9.610 1.00 84.31 205 ILE A CA 1
ATOM 1650 C C . ILE A 1 205 ? 7.319 8.250 10.848 1.00 84.31 205 ILE A C 1
ATOM 1652 O O . ILE A 1 205 ? 6.551 8.124 11.797 1.00 84.31 205 ILE A O 1
ATOM 1656 N N . GLU A 1 206 ? 8.338 9.108 10.832 1.00 70.56 206 GLU A N 1
ATOM 1657 C CA . GLU A 1 206 ? 8.503 10.123 11.869 1.00 70.56 206 GLU A CA 1
ATOM 1658 C C . GLU A 1 206 ? 7.238 10.981 11.943 1.00 70.56 206 GLU A C 1
ATOM 1660 O O . GLU A 1 206 ? 6.861 11.651 10.974 1.00 70.56 206 GLU A O 1
ATOM 1665 N N . ASP A 1 207 ? 6.567 10.934 13.091 1.00 63.56 207 ASP A N 1
ATOM 1666 C CA . ASP A 1 207 ? 5.424 11.791 13.342 1.00 63.56 207 ASP A CA 1
ATOM 1667 C C . ASP A 1 207 ? 5.881 13.247 13.290 1.00 63.56 207 ASP A C 1
ATOM 1669 O O . ASP A 1 207 ? 6.909 13.635 13.856 1.00 63.56 207 ASP A O 1
ATOM 1673 N N . LYS A 1 208 ? 5.095 14.088 12.615 1.00 63.09 208 LYS A N 1
ATOM 1674 C CA . LYS A 1 208 ? 5.258 15.526 12.793 1.00 63.09 208 LYS A CA 1
ATOM 1675 C C . LYS A 1 208 ? 4.940 15.842 14.247 1.00 63.09 208 LYS A C 1
ATOM 1677 O O . LYS A 1 208 ? 3.934 15.366 14.770 1.00 63.09 208 LYS A O 1
ATOM 1682 N N . TYR A 1 209 ? 5.786 16.660 14.866 1.00 61.66 209 TYR A N 1
ATOM 1683 C CA . TYR A 1 209 ? 5.529 17.196 16.195 1.00 61.66 209 TYR A CA 1
ATOM 1684 C C . TYR A 1 209 ? 4.102 17.758 16.258 1.00 61.66 209 TYR A C 1
ATOM 1686 O O . TYR A 1 209 ? 3.711 18.545 15.393 1.00 61.66 209 TYR A O 1
ATOM 1694 N N . SER A 1 210 ? 3.326 17.293 17.237 1.00 66.19 210 SER A N 1
ATOM 1695 C CA . SER A 1 210 ? 1.944 17.708 17.454 1.00 66.19 210 SER A CA 1
ATOM 1696 C C . SER A 1 210 ? 1.834 18.372 18.818 1.00 66.19 210 SER A C 1
ATOM 1698 O O . SER A 1 210 ? 2.043 17.724 19.847 1.00 66.19 210 SER A O 1
ATOM 1700 N N . ASP A 1 211 ? 1.475 19.655 18.815 1.00 73.06 211 ASP A N 1
ATOM 1701 C CA . ASP A 1 211 ? 1.228 20.437 20.031 1.00 73.06 211 ASP A CA 1
ATOM 1702 C C . ASP A 1 211 ? 0.085 19.820 20.868 1.00 73.06 211 ASP A C 1
ATOM 1704 O O . ASP A 1 211 ? 0.096 19.851 22.102 1.00 73.06 211 ASP A O 1
ATOM 1708 N N . GLU A 1 212 ? -0.876 19.166 20.207 1.00 71.19 212 GLU A N 1
ATOM 1709 C CA . GLU A 1 212 ? -1.992 18.463 20.851 1.00 71.19 212 GLU A CA 1
ATOM 1710 C C . GLU A 1 212 ? -1.505 17.260 21.669 1.00 71.19 212 GLU A C 1
ATOM 1712 O O . GLU A 1 212 ? -1.985 17.028 22.780 1.00 71.19 212 GLU A O 1
ATOM 1717 N N . LEU A 1 213 ? -0.513 16.514 21.165 1.00 75.81 213 LEU A N 1
ATOM 1718 C CA . LEU A 1 213 ? 0.039 15.355 21.870 1.00 75.81 213 LEU A CA 1
ATOM 1719 C C . LEU A 1 213 ? 0.799 15.769 23.137 1.00 75.81 213 LEU A C 1
ATOM 1721 O O . LEU A 1 213 ? 0.713 15.083 24.160 1.00 75.81 213 LEU A O 1
ATOM 1725 N N . GLU A 1 214 ? 1.514 16.895 23.102 1.00 80.50 214 GLU A N 1
ATOM 1726 C CA . GLU A 1 214 ? 2.124 17.452 24.315 1.00 80.50 214 GLU A CA 1
ATOM 1727 C C . GLU A 1 214 ? 1.055 17.906 25.314 1.00 80.50 214 GLU A C 1
ATOM 1729 O O . GLU A 1 214 ? 1.175 17.616 26.504 1.00 80.50 214 GLU A O 1
ATOM 1734 N N . THR A 1 215 ? -0.048 18.490 24.839 1.00 82.06 215 THR A N 1
ATOM 1735 C CA . THR A 1 215 ? -1.177 18.874 25.703 1.00 82.06 215 THR A CA 1
ATOM 1736 C C . THR A 1 215 ? -1.801 17.650 26.394 1.00 82.06 215 THR A C 1
ATOM 1738 O O . THR A 1 215 ? -1.986 17.655 27.611 1.00 82.06 215 THR A O 1
ATOM 1741 N N . VAL A 1 216 ? -2.035 16.546 25.670 1.00 82.94 216 VAL A N 1
ATOM 1742 C CA . VAL A 1 216 ? -2.512 15.265 26.246 1.00 82.94 216 VAL A CA 1
ATOM 1743 C C . VAL A 1 216 ? -1.556 14.741 27.320 1.00 82.94 216 VAL A C 1
ATOM 1745 O O . VAL A 1 216 ? -1.970 14.297 28.398 1.00 82.94 216 VAL A O 1
ATOM 1748 N N . LYS A 1 217 ? -0.255 14.780 27.036 1.00 84.06 217 LYS A N 1
ATOM 1749 C CA . LYS A 1 217 ? 0.790 14.332 27.957 1.00 84.06 217 LYS A CA 1
ATOM 1750 C C . LYS A 1 217 ? 0.835 15.202 29.212 1.00 84.06 217 LYS A C 1
ATOM 1752 O O . LYS A 1 217 ? 1.017 14.664 30.303 1.00 84.06 217 LYS A O 1
ATOM 1757 N N . ASP A 1 218 ? 0.627 16.507 29.093 1.00 86.62 218 ASP A N 1
ATOM 1758 C CA . ASP A 1 218 ? 0.606 17.428 30.228 1.00 86.62 218 ASP A CA 1
ATOM 1759 C C . ASP A 1 218 ? -0.647 17.274 31.095 1.00 86.62 218 ASP A C 1
ATOM 1761 O O . ASP A 1 218 ? -0.530 17.215 32.322 1.00 86.62 218 ASP A O 1
ATOM 1765 N N . VAL A 1 219 ? -1.817 17.090 30.481 1.00 87.81 219 VAL A N 1
ATOM 1766 C CA . VAL A 1 219 ? -3.065 16.722 31.172 1.00 87.81 219 VAL A CA 1
ATOM 1767 C C . VAL A 1 219 ? -2.886 15.412 31.952 1.00 87.81 219 VAL A C 1
ATOM 1769 O O . VAL A 1 219 ? -3.223 15.327 33.137 1.00 87.81 219 VAL A O 1
ATOM 1772 N N . THR A 1 220 ? -2.249 14.412 31.334 1.00 85.56 220 THR A N 1
ATOM 1773 C CA . THR A 1 220 ? -1.947 13.121 31.975 1.00 85.56 220 THR A CA 1
ATOM 1774 C C . THR A 1 220 ? -0.968 13.276 33.143 1.00 85.56 220 THR A C 1
ATOM 1776 O O . THR A 1 220 ? -1.215 12.755 34.232 1.00 85.56 220 THR A O 1
ATOM 1779 N N . LYS A 1 221 ? 0.131 14.026 32.968 1.00 88.81 221 LYS A N 1
ATOM 1780 C CA . LYS A 1 221 ? 1.105 14.305 34.043 1.00 88.81 221 LYS A CA 1
ATOM 1781 C C . LYS A 1 221 ? 0.476 15.047 35.221 1.00 88.81 221 LYS A C 1
ATOM 1783 O O . LYS A 1 221 ? 0.863 14.804 36.361 1.00 88.81 221 LYS A O 1
ATOM 1788 N N . LYS A 1 222 ? -0.489 15.935 34.961 1.00 88.19 222 LYS A N 1
ATOM 1789 C CA . LYS A 1 222 ? -1.259 16.652 35.991 1.00 88.19 222 LYS A CA 1
ATOM 1790 C C . LYS A 1 222 ? -2.344 15.788 36.644 1.00 88.19 222 LYS A C 1
ATOM 1792 O O . LYS A 1 222 ? -3.074 16.269 37.506 1.00 88.19 222 LYS A O 1
ATOM 1797 N N . GLY A 1 223 ? -2.400 14.500 36.302 1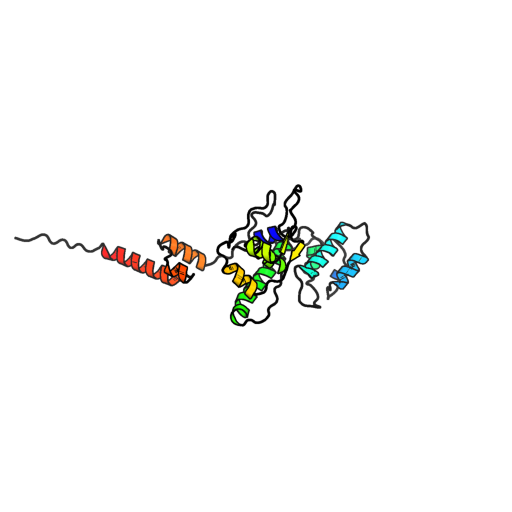.00 87.00 223 GLY A N 1
ATOM 1798 C CA . GLY A 1 223 ? -3.178 13.493 37.014 1.00 87.00 223 GLY A CA 1
ATOM 1799 C C . GLY A 1 223 ? -4.609 13.330 36.518 1.00 87.00 223 GLY A C 1
ATOM 1800 O O . GLY A 1 223 ? -5.410 12.707 37.218 1.00 87.00 223 GLY A O 1
ATOM 1801 N N . TYR A 1 224 ? -4.940 13.861 35.340 1.00 88.69 224 TYR A N 1
ATOM 1802 C CA . TYR A 1 224 ? -6.240 13.615 34.732 1.00 88.69 224 TYR A CA 1
ATOM 1803 C C . TYR A 1 224 ? -6.447 12.127 34.452 1.00 88.69 224 TYR A C 1
ATOM 1805 O O . TYR A 1 224 ? -5.534 11.414 34.027 1.00 88.69 224 TYR A O 1
ATOM 1813 N N . LYS A 1 225 ? -7.673 11.663 34.686 1.00 88.25 225 LYS A N 1
ATOM 1814 C CA . LYS A 1 225 ? -8.101 10.300 34.396 1.00 88.25 225 LYS A CA 1
ATOM 1815 C C . LYS A 1 225 ? -9.311 10.374 33.486 1.00 88.25 225 LYS A C 1
ATOM 1817 O O . LYS A 1 225 ? -10.276 11.044 33.835 1.00 88.25 225 LYS A O 1
ATOM 1822 N N . ILE A 1 226 ? -9.242 9.639 32.381 1.00 84.94 226 ILE A N 1
ATOM 1823 C CA . ILE A 1 226 ? -10.357 9.471 31.448 1.00 84.94 226 ILE A CA 1
ATOM 1824 C C . ILE A 1 226 ? -11.580 8.983 32.230 1.00 84.94 226 ILE A C 1
ATOM 1826 O O . ILE A 1 226 ? -11.503 8.006 32.984 1.00 84.94 226 ILE A O 1
ATOM 1830 N N . THR A 1 227 ? -12.686 9.692 32.065 1.00 85.38 227 THR A N 1
ATOM 1831 C CA . THR A 1 227 ? -13.972 9.412 32.691 1.00 85.38 227 THR A CA 1
ATOM 1832 C C . THR A 1 227 ? -14.851 8.554 31.778 1.00 85.38 227 THR A C 1
ATOM 1834 O O . THR A 1 227 ? -14.531 8.300 30.616 1.00 85.38 227 THR A O 1
ATOM 1837 N N . ALA A 1 228 ? -15.974 8.070 32.312 1.00 82.25 228 ALA A N 1
ATOM 1838 C CA . ALA A 1 228 ? -16.955 7.344 31.508 1.00 82.25 228 ALA A CA 1
ATOM 1839 C C . ALA A 1 228 ? -17.591 8.236 30.425 1.00 82.25 228 ALA A C 1
ATOM 1841 O O . ALA A 1 228 ? -17.858 7.752 29.330 1.00 82.25 228 ALA A O 1
ATOM 1842 N N . ASP A 1 229 ? -17.774 9.527 30.710 1.00 83.44 229 ASP A N 1
ATOM 1843 C CA . ASP A 1 229 ? -18.347 10.493 29.768 1.00 83.44 229 ASP A CA 1
ATOM 1844 C C . ASP A 1 229 ? -17.408 10.743 28.580 1.00 83.44 229 ASP A C 1
ATOM 1846 O O . ASP A 1 229 ? -17.827 10.642 27.430 1.00 83.44 229 ASP A O 1
ATOM 1850 N N . ASP A 1 230 ? -16.108 10.921 28.841 1.00 85.38 230 ASP A N 1
ATOM 1851 C CA . ASP A 1 230 ? -15.088 11.046 27.786 1.00 85.38 230 ASP A CA 1
ATOM 1852 C C . ASP A 1 230 ? -15.090 9.830 26.846 1.00 85.38 230 ASP A C 1
ATOM 1854 O O . ASP A 1 230 ? -14.892 9.940 25.633 1.00 85.38 230 ASP A O 1
ATOM 1858 N N . TRP A 1 231 ? -15.323 8.642 27.412 1.00 77.31 231 TRP A N 1
ATOM 1859 C CA . TRP A 1 231 ? -15.404 7.399 26.655 1.00 77.31 231 TRP A CA 1
ATOM 1860 C C . TRP A 1 231 ? -16.674 7.318 25.799 1.00 77.31 231 TRP A C 1
ATOM 1862 O O . TRP A 1 231 ? -16.599 6.933 24.629 1.00 77.31 231 TRP A O 1
ATOM 1872 N N . GLU A 1 232 ? -17.831 7.684 26.355 1.00 78.12 232 GLU A N 1
ATOM 1873 C CA . GLU A 1 232 ? -19.109 7.709 25.633 1.00 78.12 232 GLU A CA 1
ATOM 1874 C C . GLU A 1 232 ? -19.099 8.740 24.499 1.00 78.12 232 GLU A C 1
ATOM 1876 O O . GLU A 1 232 ? -19.505 8.429 23.375 1.00 78.12 232 GLU A O 1
ATOM 1881 N N . ASN A 1 233 ? -18.535 9.919 24.759 1.00 80.25 233 ASN A N 1
ATOM 18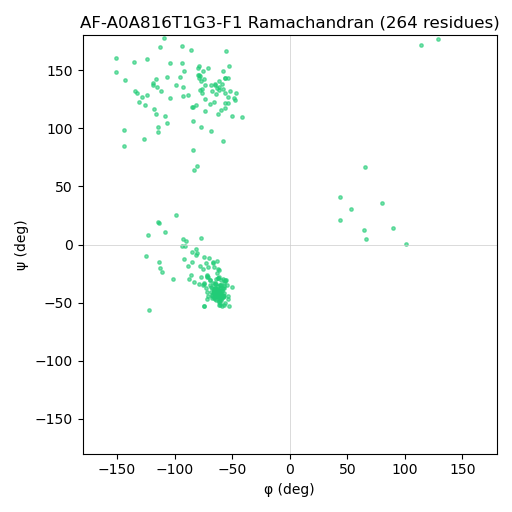82 C CA . ASN A 1 233 ? -18.403 11.008 23.793 1.00 80.25 233 ASN A CA 1
ATOM 1883 C C . ASN A 1 233 ? -17.208 10.831 22.842 1.00 80.25 233 ASN A C 1
ATOM 1885 O O . ASN A 1 233 ? -17.095 11.550 21.848 1.00 80.25 233 ASN A O 1
ATOM 1889 N N . ARG A 1 234 ? -16.340 9.842 23.104 1.00 77.44 234 ARG A N 1
ATOM 1890 C CA . ARG A 1 234 ? -15.135 9.506 22.321 1.00 77.44 234 ARG A CA 1
ATOM 1891 C C . ARG A 1 234 ? -14.202 10.703 22.104 1.00 77.44 234 ARG A C 1
ATOM 1893 O O . ARG A 1 234 ? -13.523 10.776 21.079 1.00 77.44 234 ARG A O 1
ATOM 1900 N N . CYS A 1 235 ? -14.184 11.638 23.045 1.00 80.06 235 CYS A N 1
ATOM 1901 C CA . CYS A 1 235 ? -13.445 12.887 22.952 1.00 80.06 235 CYS A CA 1
ATOM 1902 C C . CYS A 1 235 ? -13.037 13.352 24.352 1.00 80.06 235 CYS A C 1
ATOM 1904 O O . CYS A 1 235 ? -13.761 13.120 25.314 1.00 80.06 235 CYS A O 1
ATOM 1906 N N . VAL A 1 236 ? -11.889 14.022 24.440 1.00 81.94 236 VAL A N 1
ATOM 1907 C CA . VAL A 1 236 ? -11.447 14.777 25.617 1.00 81.94 236 VAL A CA 1
ATOM 1908 C C . VAL A 1 236 ? -11.010 16.143 25.113 1.00 81.94 236 VAL A C 1
ATOM 1910 O O . VAL A 1 236 ? -10.114 16.213 24.269 1.00 81.94 236 VAL A O 1
ATOM 1913 N N . ASP A 1 237 ? -11.605 17.217 25.632 1.00 83.31 237 ASP A N 1
ATOM 1914 C CA . ASP A 1 237 ? -11.091 18.565 25.387 1.00 83.31 237 ASP A CA 1
ATOM 1915 C C . ASP A 1 237 ? -9.864 18.793 26.273 1.00 83.31 237 ASP A C 1
ATOM 1917 O O . ASP A 1 237 ? -9.957 19.001 27.487 1.00 83.31 237 ASP A O 1
ATOM 1921 N N . THR A 1 238 ? -8.683 18.668 25.676 1.00 82.31 238 THR A N 1
ATOM 1922 C CA . THR A 1 238 ? -7.416 18.699 26.405 1.00 82.31 238 THR A CA 1
ATOM 1923 C C . THR A 1 238 ? -7.074 20.091 26.920 1.00 82.31 238 THR A C 1
ATOM 1925 O O . THR A 1 238 ? -6.405 20.182 27.947 1.00 82.31 238 THR A O 1
ATOM 1928 N N . PHE A 1 239 ? -7.550 21.156 26.271 1.00 83.00 239 PHE A N 1
ATOM 1929 C CA . PHE A 1 239 ? -7.301 22.529 26.704 1.00 83.00 239 PHE A CA 1
ATOM 1930 C C . PHE A 1 239 ? -8.146 22.870 27.928 1.00 83.00 239 PHE A C 1
ATOM 1932 O O . PHE A 1 239 ? -7.589 23.227 28.968 1.00 83.00 239 PHE A O 1
ATOM 1939 N N . ASP A 1 240 ? -9.458 22.649 27.850 1.00 84.06 240 ASP A N 1
ATOM 1940 C CA . ASP A 1 240 ? -10.370 22.920 28.967 1.00 84.06 240 ASP A CA 1
ATOM 1941 C C . ASP A 1 240 ? -10.016 22.066 30.191 1.00 84.06 240 ASP A C 1
ATOM 1943 O O . ASP A 1 240 ? -10.005 22.537 31.334 1.00 84.06 240 ASP A O 1
ATOM 1947 N N . THR A 1 241 ? -9.649 20.805 29.953 1.00 85.25 241 THR A N 1
ATOM 1948 C CA . THR A 1 241 ? -9.214 19.892 31.012 1.00 85.25 241 THR A CA 1
ATOM 1949 C C . THR A 1 241 ? -7.924 20.372 31.678 1.00 85.25 241 THR A C 1
ATOM 1951 O O . THR A 1 241 ? -7.792 20.311 32.905 1.00 85.25 241 THR A O 1
ATOM 1954 N N . LEU A 1 242 ? -6.957 20.849 30.889 1.00 85.69 242 LEU A N 1
ATOM 1955 C CA . LEU A 1 242 ? -5.692 21.353 31.410 1.00 85.69 242 LEU A CA 1
ATOM 1956 C C . LEU A 1 242 ? -5.904 22.602 32.273 1.00 85.69 242 LEU A C 1
ATOM 1958 O O . LEU A 1 242 ? -5.348 22.678 33.373 1.00 85.69 242 LEU A O 1
ATOM 1962 N N . ASP A 1 243 ? -6.740 23.531 31.813 1.00 86.88 243 ASP A N 1
ATOM 1963 C CA . ASP A 1 243 ? -7.078 24.758 32.534 1.00 86.88 243 ASP A CA 1
ATOM 1964 C C . ASP A 1 243 ? -7.816 24.459 33.844 1.00 86.88 243 ASP A C 1
ATOM 1966 O O . ASP A 1 243 ? -7.448 24.986 34.901 1.00 86.88 243 ASP A O 1
ATOM 1970 N N . ALA A 1 244 ? -8.786 23.542 33.822 1.00 86.31 244 ALA A N 1
ATOM 1971 C CA . ALA A 1 244 ? -9.492 23.106 35.024 1.00 86.31 244 ALA A CA 1
ATOM 1972 C C . ALA A 1 244 ? -8.537 22.486 36.059 1.00 86.31 244 ALA A C 1
ATOM 1974 O O . ALA A 1 244 ? -8.597 22.820 37.247 1.00 86.31 244 ALA A O 1
ATOM 1975 N N . LEU A 1 245 ? -7.603 21.631 35.624 1.00 87.31 245 LEU A N 1
ATOM 1976 C CA . LEU A 1 245 ? -6.587 21.050 36.506 1.00 87.31 245 LEU A CA 1
ATOM 1977 C C . LEU A 1 245 ? -5.658 22.115 37.092 1.00 87.31 245 LEU A C 1
ATOM 1979 O O . LEU A 1 245 ? -5.326 22.049 38.278 1.00 87.31 245 LEU A O 1
ATOM 1983 N N . ILE A 1 246 ? -5.232 23.094 36.287 1.00 87.38 246 ILE A N 1
ATOM 1984 C CA . ILE A 1 246 ? -4.397 24.208 36.753 1.00 87.38 246 ILE A CA 1
ATOM 1985 C C . ILE A 1 246 ? -5.124 24.994 37.845 1.00 87.38 246 ILE A C 1
ATOM 1987 O O . ILE A 1 246 ? -4.542 25.224 38.907 1.00 87.38 246 ILE A O 1
ATOM 1991 N N . GLN A 1 247 ? -6.397 25.339 37.634 1.00 86.00 247 GLN A N 1
ATOM 1992 C CA . GLN A 1 247 ? -7.190 26.043 38.643 1.00 86.00 247 GLN A CA 1
ATOM 1993 C C . GLN A 1 247 ? -7.381 25.213 39.917 1.00 86.00 247 GLN A C 1
ATOM 1995 O O . GLN A 1 247 ? -7.219 25.732 41.022 1.00 86.00 247 GLN A O 1
ATOM 2000 N N . MET A 1 248 ? -7.668 23.914 39.795 1.00 84.94 248 MET A N 1
ATOM 2001 C CA . MET A 1 248 ? -7.800 23.030 40.957 1.00 84.94 248 MET A CA 1
ATOM 2002 C C . MET A 1 248 ? -6.512 22.952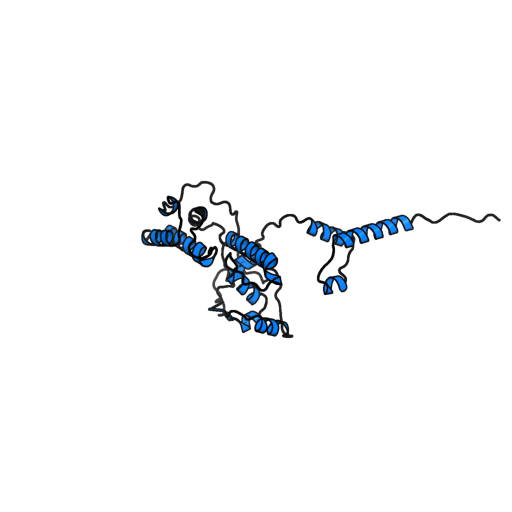 41.783 1.00 84.94 248 MET A C 1
ATOM 2004 O O . MET A 1 248 ? -6.574 22.973 43.013 1.00 84.94 248 MET A O 1
ATOM 2008 N N . MET A 1 249 ? -5.349 22.874 41.132 1.00 85.12 249 MET A N 1
ATOM 2009 C CA . MET A 1 249 ? -4.057 22.856 41.824 1.00 85.12 249 MET A CA 1
ATOM 2010 C C . MET A 1 249 ? -3.758 24.195 42.507 1.00 85.12 249 MET A C 1
ATOM 2012 O O . MET A 1 249 ? -3.393 24.197 43.681 1.00 85.12 249 MET A O 1
ATOM 2016 N N . ALA A 1 250 ? -4.010 25.322 41.835 1.00 82.25 250 ALA A N 1
ATOM 2017 C CA . ALA A 1 250 ? -3.822 26.660 42.406 1.00 82.25 250 ALA A CA 1
ATOM 2018 C C . ALA A 1 250 ? -4.723 26.917 43.633 1.00 82.25 250 ALA A C 1
ATOM 2020 O O . ALA A 1 250 ? -4.292 27.496 44.635 1.00 82.25 250 ALA A O 1
ATOM 2021 N N . ASN A 1 251 ? -5.964 26.424 43.601 1.00 78.69 251 ASN A N 1
ATOM 2022 C CA . ASN A 1 251 ? -6.900 26.522 44.726 1.00 78.69 251 ASN A CA 1
ATOM 2023 C C . ASN A 1 251 ? -6.478 25.642 45.915 1.00 78.69 251 ASN A C 1
ATOM 2025 O O . ASN A 1 251 ? -6.731 25.973 47.074 1.00 78.69 251 ASN A O 1
ATOM 2029 N N . LYS A 1 252 ? -5.807 24.518 45.645 1.00 76.62 252 LYS A N 1
ATOM 2030 C CA . LYS A 1 252 ? -5.304 23.607 46.679 1.00 76.62 252 LYS A CA 1
ATOM 2031 C C . LYS A 1 252 ? -4.071 24.165 47.398 1.00 76.62 252 LYS A C 1
ATOM 2033 O O . LYS A 1 252 ? -3.932 23.951 48.599 1.00 76.62 252 LYS A O 1
ATOM 2038 N N . GLU A 1 253 ? -3.220 24.906 46.689 1.00 69.00 253 GLU A N 1
ATOM 2039 C CA . GLU A 1 253 ? -2.049 25.593 47.256 1.00 69.00 253 GLU A CA 1
ATOM 2040 C C . GLU A 1 253 ? -2.441 26.816 48.100 1.00 69.00 253 GLU A C 1
ATOM 2042 O O . GLU A 1 253 ? -1.873 27.049 49.165 1.00 69.00 253 GLU A O 1
ATOM 2047 N N . THR A 1 254 ? -3.463 27.565 47.682 1.00 61.41 254 THR A N 1
ATOM 2048 C CA . THR A 1 254 ? -3.953 28.746 48.419 1.00 61.41 254 THR A CA 1
ATOM 2049 C C . THR A 1 254 ? -4.814 28.395 49.640 1.00 61.41 254 THR A C 1
ATOM 2051 O O . THR A 1 254 ? -4.802 29.129 50.627 1.00 61.41 254 THR A O 1
ATOM 2054 N N . GLY A 1 255 ? -5.499 27.245 49.637 1.00 52.97 255 GLY A N 1
ATOM 2055 C CA . GLY A 1 255 ? -6.315 26.764 50.761 1.00 52.97 255 GLY A CA 1
ATOM 2056 C C . GLY A 1 255 ? -5.542 26.207 51.969 1.00 52.97 255 GLY A C 1
ATOM 2057 O O . GLY A 1 255 ? -6.145 25.993 53.018 1.00 52.97 255 GLY A O 1
ATOM 2058 N N . GLN A 1 256 ? -4.226 25.976 51.864 1.00 49.75 256 GLN A N 1
ATOM 2059 C CA . GLN A 1 256 ? -3.389 25.501 52.983 1.00 49.75 256 GLN A CA 1
ATOM 2060 C C . GLN A 1 256 ? -2.695 26.625 53.778 1.00 49.75 256 GLN A C 1
ATOM 2062 O O . GLN A 1 256 ? -2.035 26.342 54.774 1.00 49.75 256 GLN A O 1
ATOM 2067 N N . ALA A 1 257 ? -2.863 27.897 53.398 1.00 45.44 257 ALA A N 1
ATOM 2068 C CA . ALA A 1 257 ? -2.158 29.030 54.009 1.00 45.44 257 ALA A CA 1
ATOM 2069 C C . ALA A 1 257 ? -2.967 29.804 55.077 1.00 45.44 257 ALA A C 1
ATOM 2071 O O . ALA A 1 257 ? -2.722 30.990 55.295 1.00 45.44 257 ALA A O 1
ATOM 2072 N N . SER A 1 258 ? -3.954 29.199 55.747 1.00 46.19 258 SER A N 1
ATOM 2073 C CA . SER A 1 258 ? -4.754 29.918 56.757 1.00 46.19 258 SER A CA 1
ATOM 2074 C C . SER A 1 258 ? -5.150 29.055 57.955 1.00 46.19 258 SER A C 1
ATOM 2076 O O . SER A 1 258 ? -6.269 28.557 58.042 1.00 46.19 258 SER A O 1
ATOM 2078 N N . THR A 1 259 ? -4.249 28.964 58.931 1.00 35.53 259 THR A N 1
ATOM 2079 C CA . THR A 1 259 ? -4.605 28.745 60.341 1.00 35.53 259 THR A CA 1
ATOM 2080 C C . THR A 1 259 ? -4.159 29.983 61.123 1.00 35.53 259 THR A C 1
ATOM 2082 O O . THR A 1 259 ? -2.954 30.219 61.213 1.00 35.53 259 THR A O 1
ATOM 2085 N N . PRO A 1 260 ? -5.071 30.806 61.675 1.00 41.41 260 PRO A N 1
ATOM 2086 C CA . PRO A 1 260 ? -4.686 31.869 62.590 1.00 41.41 260 PRO A CA 1
ATOM 2087 C C . PRO A 1 260 ? -4.363 31.267 63.958 1.00 41.41 260 PRO A C 1
ATOM 2089 O O . PRO A 1 260 ? -5.139 30.485 64.508 1.00 41.41 260 PRO A O 1
ATOM 2092 N N . ILE A 1 261 ? -3.211 31.656 64.496 1.00 47.78 261 ILE A N 1
ATOM 2093 C CA . ILE A 1 261 ? -2.918 31.587 65.924 1.00 47.78 261 ILE A CA 1
ATOM 2094 C C . ILE A 1 261 ? -3.807 32.636 66.593 1.00 47.78 261 ILE A C 1
ATOM 2096 O O . ILE A 1 261 ? -3.674 33.814 66.279 1.00 47.78 261 ILE A O 1
ATOM 2100 N N . ASP A 1 262 ? -4.669 32.216 67.512 1.00 38.84 262 ASP A N 1
ATOM 2101 C CA . ASP A 1 262 ? -5.080 33.061 68.632 1.00 38.84 262 ASP A CA 1
ATOM 2102 C C . ASP A 1 262 ? -5.250 32.167 69.864 1.00 38.84 262 ASP A C 1
ATOM 2104 O O . ASP A 1 262 ? -6.236 31.446 70.033 1.00 38.84 262 ASP A O 1
ATOM 2108 N N . GLU A 1 263 ? -4.207 32.166 70.696 1.00 41.09 263 GLU A N 1
ATOM 2109 C CA . GLU A 1 263 ? -4.233 31.629 72.050 1.00 41.09 263 GLU A CA 1
ATOM 2110 C C . GLU A 1 263 ? -4.926 32.632 72.979 1.00 41.09 263 GLU A C 1
ATOM 2112 O O . GLU A 1 263 ? -4.656 33.834 72.983 1.00 41.09 263 GLU A O 1
ATOM 2117 N N . PHE A 1 264 ? -5.839 32.086 73.772 1.00 40.88 264 PHE A N 1
ATOM 2118 C CA . PHE A 1 264 ? -6.705 32.753 74.729 1.00 40.88 264 PHE A CA 1
ATOM 2119 C C . PHE A 1 264 ? -5.962 33.672 75.713 1.00 40.88 264 PHE A C 1
ATOM 2121 O O . PHE A 1 264 ? -5.034 33.259 76.406 1.00 40.88 264 PHE A O 1
ATOM 2128 N N . SER A 1 265 ? -6.477 34.896 75.873 1.00 39.34 265 SER A N 1
ATOM 2129 C CA . SER A 1 265 ? -6.304 35.687 77.094 1.00 39.34 265 SER A CA 1
ATOM 2130 C C . SER A 1 265 ? -7.472 35.461 78.060 1.00 39.34 265 SER A C 1
ATOM 2132 O O . SER A 1 265 ? -8.617 35.730 77.700 1.00 39.34 265 SER A O 1
ATOM 2134 N N . LYS A 1 266 ? -7.088 35.125 79.301 1.00 37.06 266 LYS A N 1
ATOM 2135 C CA . LYS A 1 266 ? -7.832 35.029 80.577 1.00 37.06 266 LYS A CA 1
ATOM 2136 C C . LYS A 1 266 ? -8.666 33.782 80.853 1.00 37.06 266 LYS A C 1
ATOM 2138 O O . LYS A 1 266 ? -9.652 33.528 80.137 1.00 37.06 266 LYS A O 1
#

pLDDT: mean 83.81, std 13.13, range [35.53, 96.25]